Protein AF-A0A8S2NKX5-F1 (afdb_monomer)

Nearest PDB structures (foldseek):
  3tka-assembly1_A-2  TM=7.189E-01  e=2.746E-12  Escherichia coli K-12
  8ipl-assembly1_A  TM=7.302E-01  e=1.728E-11  Homo sapiens
  8ipk-assembly1_A  TM=7.505E-01  e=3.521E-11  Homo sapiens
  8ipi-assembly1_A  TM=7.330E-01  e=2.064E-11  Homo sapiens
  1wg8-assembly2_B  TM=6.872E-01  e=8.573E-11  Thermus thermophilus

Radius of gyration: 22.64 Å; Cα contacts (8 Å, |Δi|>4): 177; chains: 1; bounding box: 44×43×62 Å

Mean predicted aligned error: 11.82 Å

Sequence (188 aa):
MGNVVAIDRDPNVKIYADQLINDYPGRMQFMQSDFASSVGKLGSARFDGIVMDLGVSSMQLDSRARGFSFTYDGPLDMRMSHSGYSAADFINNAGEQEIADVIYQYGDETYSRKIARKIIEQRQQEPITSTSMLASIIHSSRGPRQGQLEQFLNNCKNILASQGKLIIVSFHSLEDRIVKNFFKANAP

InterPro domains:
  IPR002903 Ribosomal RNA small subunit methyltransferase H [PF01795] (4-140)
  IPR002903 Ribosomal RNA small subunit methyltransferase H [PF01795] (147-186)
  IPR002903 Ribosomal RNA small subunit methyltransferase H [PTHR11265] (3-142)
  IPR023397 S-adenosyl-L-methionine-dependent methyltransferase, MraW, recognition domain superfamily [G3DSA:1.10.150.170] (64-182)
  IPR023397 S-adenosyl-L-methionine-dependent methyltransferase, MraW, recognition domain superfamily [SSF81799] (66-143)
  IPR029063 S-adenosyl-L-methionine-dependent methyltransferase superfamily [SSF53335] (2-185)

Organism: NCBI:txid1234261

Structure (mmCIF, N/CA/C/O backbone):
data_AF-A0A8S2NKX5-F1
#
_entry.id   AF-A0A8S2NKX5-F1
#
loop_
_atom_site.group_PDB
_atom_site.id
_atom_site.type_symbol
_atom_site.label_atom_id
_atom_site.label_alt_id
_atom_site.label_comp_id
_atom_site.label_asym_id
_atom_site.label_entity_id
_atom_site.label_seq_id
_atom_site.pdbx_PDB_ins_code
_atom_site.Cartn_x
_atom_site.Cartn_y
_atom_site.Cartn_z
_atom_site.occupancy
_atom_site.B_iso_or_equiv
_atom_site.auth_seq_id
_atom_site.auth_comp_id
_atom_site.auth_asym_id
_atom_site.auth_atom_id
_atom_site.pdbx_PDB_model_num
ATOM 1 N N . MET A 1 1 ? 5.052 -21.115 -32.523 1.00 64.19 1 MET A N 1
ATOM 2 C CA . MET A 1 1 ? 5.666 -21.062 -31.175 1.00 64.19 1 MET A CA 1
ATOM 3 C C . MET A 1 1 ? 6.099 -19.625 -30.924 1.00 64.19 1 MET A C 1
ATOM 5 O O . MET A 1 1 ? 6.712 -19.066 -31.819 1.00 64.19 1 MET A O 1
ATOM 9 N N . GLY A 1 2 ? 5.731 -19.017 -29.789 1.00 83.69 2 GLY A N 1
ATOM 10 C CA . GLY A 1 2 ? 6.023 -17.603 -29.487 1.00 83.69 2 GLY A CA 1
ATOM 11 C C . GLY A 1 2 ? 7.264 -17.391 -28.611 1.00 83.69 2 GLY A C 1
ATOM 12 O O . GLY A 1 2 ? 7.695 -18.328 -27.929 1.00 83.69 2 GLY A O 1
ATOM 13 N N . ASN A 1 3 ? 7.792 -16.166 -28.626 1.00 89.56 3 ASN A N 1
ATOM 14 C CA . ASN A 1 3 ? 8.854 -15.676 -27.743 1.00 89.56 3 ASN A CA 1
ATOM 15 C C . ASN A 1 3 ? 8.263 -14.687 -26.730 1.00 89.56 3 ASN A C 1
ATOM 17 O O . ASN A 1 3 ? 7.316 -13.974 -27.058 1.00 89.56 3 ASN A O 1
ATOM 21 N N . VAL A 1 4 ? 8.823 -14.632 -25.523 1.00 91.75 4 VAL A N 1
ATOM 22 C CA . VAL A 1 4 ? 8.356 -13.754 -24.442 1.00 91.75 4 VAL A CA 1
ATOM 23 C C . VAL A 1 4 ? 9.497 -12.869 -23.957 1.00 91.75 4 VAL A C 1
ATOM 25 O O . VAL A 1 4 ? 10.585 -13.355 -23.649 1.00 91.75 4 VAL A O 1
ATOM 28 N N . VAL A 1 5 ? 9.224 -11.571 -23.847 1.00 90.81 5 VAL A N 1
ATOM 29 C CA . VAL A 1 5 ? 10.079 -10.612 -23.143 1.00 90.81 5 VAL A CA 1
ATOM 30 C C . VAL A 1 5 ? 9.344 -10.196 -21.874 1.00 90.81 5 VAL A C 1
ATOM 32 O O . VAL A 1 5 ? 8.292 -9.567 -21.948 1.00 90.81 5 VAL A O 1
ATOM 35 N N . ALA A 1 6 ? 9.875 -10.586 -20.720 1.00 91.94 6 ALA A N 1
ATOM 36 C CA . ALA A 1 6 ? 9.335 -10.249 -19.410 1.00 91.94 6 ALA A CA 1
ATOM 37 C C . ALA A 1 6 ? 10.071 -9.036 -18.827 1.00 91.94 6 ALA A C 1
ATOM 39 O O . ALA A 1 6 ? 11.298 -8.951 -18.904 1.00 91.94 6 ALA A O 1
ATOM 40 N N . ILE A 1 7 ? 9.324 -8.105 -18.236 1.00 89.75 7 ILE A N 1
ATOM 41 C CA . ILE A 1 7 ? 9.855 -6.895 -17.604 1.00 89.75 7 ILE A CA 1
ATOM 42 C C . ILE A 1 7 ? 9.295 -6.812 -16.188 1.00 89.75 7 ILE A C 1
ATOM 44 O O . ILE A 1 7 ? 8.081 -6.844 -16.013 1.00 89.75 7 ILE A O 1
ATOM 48 N N . ASP A 1 8 ? 10.168 -6.670 -15.195 1.00 89.06 8 ASP A N 1
ATOM 4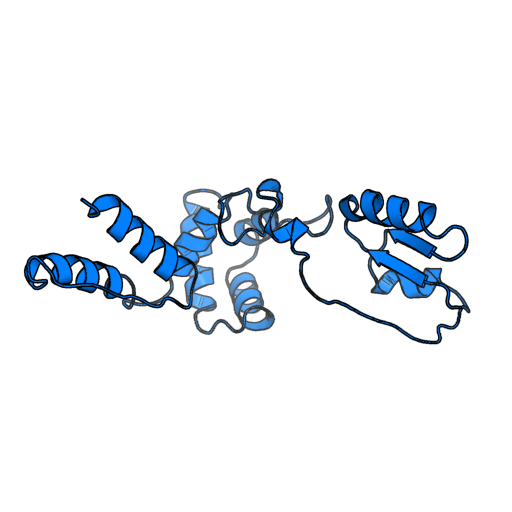9 C CA . ASP A 1 8 ? 9.769 -6.408 -13.811 1.00 89.06 8 ASP A CA 1
ATOM 50 C C . ASP A 1 8 ? 10.789 -5.480 -13.138 1.00 89.06 8 ASP A C 1
ATOM 52 O O . ASP A 1 8 ? 11.983 -5.517 -13.443 1.00 89.06 8 ASP A O 1
ATOM 56 N N . ARG A 1 9 ? 10.333 -4.627 -12.221 1.00 88.25 9 ARG A N 1
ATOM 57 C CA . ARG A 1 9 ? 11.208 -3.730 -11.454 1.00 88.25 9 ARG A CA 1
ATOM 58 C C . ARG A 1 9 ? 11.775 -4.390 -10.193 1.00 88.25 9 ARG A C 1
ATOM 60 O O . ARG A 1 9 ? 12.795 -3.921 -9.686 1.00 88.25 9 ARG A O 1
ATOM 67 N N . ASP A 1 10 ? 11.125 -5.431 -9.671 1.00 83.81 10 ASP A N 1
ATOM 68 C CA . ASP A 1 10 ? 11.522 -6.106 -8.436 1.00 83.81 10 ASP A CA 1
ATOM 69 C C . ASP A 1 10 ? 12.693 -7.076 -8.703 1.00 83.81 10 ASP A C 1
ATOM 71 O O . ASP A 1 10 ? 12.539 -8.044 -9.454 1.00 83.81 10 ASP A O 1
ATOM 75 N N . PRO A 1 11 ? 13.876 -6.874 -8.088 1.00 84.81 11 PRO A N 1
ATOM 76 C CA . PRO A 1 11 ? 15.019 -7.768 -8.286 1.00 84.81 11 PRO A CA 1
ATOM 77 C C . PRO A 1 11 ? 14.763 -9.198 -7.798 1.00 84.81 11 PRO A C 1
ATOM 79 O O . PRO A 1 11 ? 15.404 -10.123 -8.291 1.00 84.81 11 PRO A O 1
ATOM 82 N N . ASN A 1 12 ? 13.831 -9.410 -6.861 1.00 83.62 12 ASN A N 1
ATOM 83 C CA . ASN A 1 12 ? 13.539 -10.748 -6.339 1.00 83.62 12 ASN A CA 1
ATOM 84 C C . ASN A 1 12 ? 12.895 -11.660 -7.395 1.00 83.62 12 ASN A C 1
ATOM 86 O O . ASN A 1 12 ? 12.980 -12.882 -7.288 1.00 83.62 12 ASN A O 1
ATOM 90 N N . VAL A 1 13 ? 12.293 -11.081 -8.440 1.00 86.75 13 VAL A N 1
ATOM 91 C CA . VAL A 1 13 ? 11.670 -11.832 -9.540 1.00 86.75 13 VAL A CA 1
ATOM 92 C C . VAL A 1 13 ? 12.721 -12.493 -10.437 1.00 86.75 13 VAL A C 1
ATOM 94 O O . VAL A 1 13 ? 12.436 -13.509 -11.072 1.00 86.75 13 VAL A O 1
ATOM 97 N N . LYS A 1 14 ? 13.966 -11.991 -10.442 1.00 88.44 14 LYS A N 1
ATOM 98 C CA . LYS A 1 14 ? 15.050 -12.492 -11.301 1.00 88.44 14 LYS A CA 1
ATOM 99 C C . LYS A 1 14 ? 15.281 -13.998 -11.154 1.00 88.44 14 LYS A C 1
ATOM 101 O O . LYS A 1 14 ? 15.513 -14.664 -12.154 1.00 88.44 14 LYS A O 1
ATOM 106 N N . ILE A 1 15 ? 15.165 -14.534 -9.939 1.00 89.56 15 ILE A N 1
ATOM 107 C CA . ILE A 1 15 ? 15.371 -15.964 -9.661 1.00 89.56 15 ILE A CA 1
ATOM 108 C C . ILE A 1 15 ? 14.329 -16.822 -10.399 1.00 89.56 15 ILE A C 1
ATOM 110 O O . ILE A 1 15 ? 14.676 -17.840 -10.993 1.00 89.56 15 ILE A O 1
ATOM 114 N N . TYR A 1 16 ? 13.068 -16.390 -10.416 1.00 89.94 16 TYR A N 1
ATOM 115 C CA . TYR A 1 16 ? 11.982 -17.079 -11.123 1.00 89.94 16 TYR A CA 1
ATOM 116 C C . TYR A 1 16 ? 12.100 -16.911 -12.636 1.00 89.94 16 TYR A C 1
ATOM 118 O O . TYR A 1 16 ? 11.873 -17.854 -13.391 1.00 89.94 16 TYR A O 1
ATOM 126 N N . ALA A 1 17 ? 12.503 -15.721 -13.085 1.00 91.19 17 ALA A N 1
ATOM 127 C CA . ALA A 1 17 ? 12.775 -15.475 -14.493 1.00 91.19 17 ALA A CA 1
ATOM 128 C C . ALA A 1 17 ? 13.911 -16.373 -15.013 1.00 91.19 17 ALA A C 1
ATOM 130 O O . ALA A 1 17 ? 13.792 -16.938 -16.095 1.00 91.19 17 ALA A O 1
ATOM 131 N N . ASP A 1 18 ? 14.974 -16.566 -14.229 1.00 91.94 18 ASP A N 1
ATOM 132 C CA . ASP A 1 18 ? 16.092 -17.442 -14.592 1.00 91.94 18 ASP A CA 1
ATOM 133 C C . ASP A 1 18 ? 15.682 -18.911 -14.693 1.00 91.94 18 ASP A C 1
ATOM 135 O O . ASP A 1 18 ? 16.125 -19.605 -15.607 1.00 91.94 18 ASP A O 1
ATOM 139 N N . GLN A 1 19 ? 14.799 -19.381 -13.809 1.00 92.56 19 GLN A N 1
ATOM 140 C CA . GLN A 1 19 ? 14.219 -20.724 -13.916 1.00 92.56 19 GLN A CA 1
ATOM 141 C C . GLN A 1 19 ? 13.465 -20.896 -15.240 1.00 92.56 19 GLN A C 1
ATOM 143 O O . GLN A 1 19 ? 13.731 -21.837 -15.981 1.00 92.56 19 GLN A O 1
ATOM 148 N N . LEU A 1 20 ? 12.605 -19.940 -15.595 1.00 91.88 20 LEU A N 1
ATOM 149 C CA . LEU A 1 20 ? 11.843 -19.997 -16.843 1.00 91.88 20 LEU A CA 1
ATOM 150 C C . LEU A 1 20 ? 12.730 -19.865 -18.095 1.00 91.88 20 LEU A C 1
ATOM 152 O O . LEU A 1 20 ? 12.457 -20.503 -19.109 1.00 91.88 20 LEU A O 1
ATOM 156 N N . ILE A 1 21 ? 13.812 -19.083 -18.040 1.00 94.00 21 ILE A N 1
ATOM 157 C CA . ILE A 1 21 ? 14.800 -19.013 -19.129 1.00 94.00 21 ILE A CA 1
ATOM 158 C C . ILE A 1 21 ? 15.487 -20.372 -19.323 1.00 94.00 21 ILE A C 1
ATOM 160 O O . ILE A 1 21 ? 15.693 -20.786 -20.465 1.00 94.00 21 ILE A O 1
ATOM 164 N N . ASN A 1 22 ? 15.813 -21.071 -18.233 1.00 93.06 22 ASN A N 1
ATOM 165 C CA . ASN A 1 22 ? 16.430 -22.397 -18.289 1.00 93.06 22 ASN A CA 1
ATOM 166 C C . ASN A 1 22 ? 15.466 -23.466 -18.819 1.00 93.06 22 ASN A C 1
ATOM 168 O O . ASN A 1 22 ? 15.878 -24.308 -19.616 1.00 93.06 22 ASN A O 1
ATOM 172 N N . ASP A 1 23 ? 14.193 -23.410 -18.425 1.00 93.12 23 ASP A N 1
ATOM 173 C CA . ASP A 1 23 ? 13.160 -24.341 -18.892 1.00 93.12 23 ASP A CA 1
ATOM 174 C C . ASP A 1 23 ? 12.802 -24.112 -20.375 1.00 93.12 23 ASP A C 1
ATOM 176 O O . ASP A 1 23 ? 12.421 -25.046 -21.086 1.00 93.12 23 ASP A O 1
ATOM 180 N N . TYR A 1 24 ? 12.953 -22.874 -20.866 1.00 92.06 24 TYR A N 1
ATOM 181 C CA . TYR A 1 24 ? 12.600 -22.461 -22.230 1.00 92.06 24 TYR A CA 1
ATOM 182 C C . TYR A 1 24 ? 13.731 -21.671 -22.925 1.00 92.06 24 TYR A C 1
ATOM 184 O O . TYR A 1 24 ? 13.557 -20.492 -23.276 1.00 92.06 24 TYR A O 1
ATOM 192 N N . PRO A 1 25 ? 14.885 -22.308 -23.195 1.00 90.56 25 PRO A N 1
ATOM 193 C CA . PRO A 1 25 ? 16.064 -21.628 -23.718 1.00 90.56 25 PRO A CA 1
ATOM 194 C C . PRO A 1 25 ? 15.795 -21.000 -25.089 1.00 90.56 25 PRO A C 1
ATOM 196 O O . PRO A 1 25 ? 15.202 -21.608 -25.982 1.00 90.56 25 PRO A O 1
ATOM 199 N N . GLY A 1 26 ? 16.221 -19.745 -25.255 1.00 89.38 26 GLY A N 1
ATOM 200 C CA . GLY A 1 26 ? 16.047 -18.975 -26.492 1.00 89.38 26 GLY A CA 1
ATOM 201 C C . GLY A 1 26 ? 14.626 -18.459 -26.746 1.00 89.38 26 GLY A C 1
ATOM 202 O O . GLY A 1 26 ? 14.416 -17.754 -27.731 1.00 89.38 26 GLY A O 1
ATOM 203 N N . ARG A 1 27 ? 13.658 -18.769 -25.871 1.00 91.50 27 ARG A N 1
ATOM 204 C CA . ARG A 1 27 ? 12.255 -18.337 -26.010 1.00 91.50 27 ARG A CA 1
ATOM 205 C C . ARG A 1 27 ? 11.814 -17.320 -24.966 1.00 91.50 27 ARG A C 1
ATOM 207 O O . ARG A 1 27 ? 10.767 -16.700 -25.149 1.00 91.50 27 ARG A O 1
ATOM 214 N N . MET A 1 28 ? 12.597 -17.133 -23.907 1.00 92.44 28 MET A N 1
ATOM 215 C CA . MET A 1 28 ? 12.334 -16.148 -22.865 1.00 92.44 28 MET A CA 1
ATOM 216 C C . MET A 1 28 ? 13.518 -15.196 -22.693 1.00 92.44 28 MET A C 1
ATOM 218 O O . MET A 1 28 ? 14.676 -15.609 -22.707 1.00 92.44 28 MET A O 1
ATOM 222 N N . GLN A 1 29 ? 13.213 -13.916 -22.508 1.00 90.62 29 GLN A N 1
ATOM 223 C CA . GLN A 1 29 ? 14.159 -12.880 -22.107 1.00 90.62 29 GLN A CA 1
ATOM 224 C C . GLN A 1 29 ? 13.582 -12.127 -20.909 1.00 90.62 29 GLN A C 1
ATOM 226 O O . GLN A 1 29 ? 12.376 -11.894 -20.856 1.00 90.62 29 GLN A O 1
ATOM 231 N N . PHE A 1 30 ? 14.434 -11.723 -19.968 1.00 92.31 30 PHE A N 1
ATOM 232 C CA . PHE A 1 30 ? 14.031 -10.932 -18.807 1.00 92.31 30 PHE A CA 1
ATOM 233 C C . PHE A 1 30 ? 14.801 -9.616 -18.746 1.00 92.31 30 PHE A C 1
ATOM 235 O O . PHE A 1 30 ? 16.027 -9.596 -18.868 1.00 92.31 30 PHE A O 1
ATOM 242 N N . MET A 1 31 ? 14.081 -8.522 -18.523 1.00 90.19 31 MET A N 1
ATOM 243 C CA . MET A 1 31 ? 14.632 -7.186 -18.352 1.00 90.19 31 MET A CA 1
ATOM 244 C C . MET A 1 31 ? 14.203 -6.623 -16.999 1.00 90.19 31 MET A C 1
ATOM 246 O O . MET A 1 31 ? 13.036 -6.295 -16.796 1.00 90.19 31 MET A O 1
ATOM 250 N N . GLN A 1 32 ? 15.158 -6.443 -16.086 1.00 90.12 32 GLN A N 1
ATOM 251 C CA . GLN A 1 32 ? 14.877 -5.771 -14.822 1.00 90.12 32 GLN A CA 1
ATOM 252 C C . GLN A 1 32 ? 14.789 -4.250 -15.043 1.00 90.12 32 GLN A C 1
ATOM 254 O O . GLN A 1 32 ? 15.809 -3.575 -15.190 1.00 90.12 32 GLN A O 1
ATOM 259 N N . SER A 1 33 ? 13.577 -3.705 -15.129 1.00 85.62 33 SER A N 1
ATOM 260 C CA . SER A 1 33 ? 13.321 -2.290 -15.429 1.00 85.62 33 SER A CA 1
ATOM 261 C C . SER A 1 33 ? 11.893 -1.914 -15.038 1.00 85.62 33 SER A C 1
ATOM 263 O O . SER A 1 33 ? 11.012 -2.769 -14.996 1.00 85.62 33 SER A O 1
ATOM 265 N N . ASP A 1 34 ? 11.617 -0.628 -14.811 1.00 82.25 34 ASP A N 1
ATOM 266 C CA . ASP A 1 34 ? 10.230 -0.167 -14.857 1.00 82.25 34 ASP A CA 1
ATOM 267 C C . ASP A 1 34 ? 9.696 -0.254 -16.298 1.00 82.25 34 ASP A C 1
ATOM 269 O O . ASP A 1 34 ? 10.444 -0.077 -17.268 1.00 82.25 34 ASP A O 1
ATOM 273 N N . PHE A 1 35 ? 8.400 -0.542 -16.442 1.00 79.69 35 PHE A N 1
ATOM 274 C CA . PHE A 1 35 ? 7.790 -0.749 -17.753 1.00 79.69 35 PHE A CA 1
ATOM 275 C C . PHE A 1 35 ? 7.829 0.515 -18.628 1.00 79.69 35 PHE A C 1
ATOM 277 O O . PHE A 1 35 ? 7.989 0.395 -19.839 1.00 79.69 35 PHE A O 1
ATOM 284 N N . ALA A 1 36 ? 7.756 1.719 -18.050 1.00 78.00 36 ALA A N 1
ATOM 285 C CA . ALA A 1 36 ? 7.726 2.963 -18.819 1.00 78.00 36 ALA A CA 1
ATOM 286 C C . ALA A 1 36 ? 9.074 3.233 -19.508 1.00 78.00 36 ALA A C 1
ATOM 288 O O . ALA A 1 36 ? 9.113 3.532 -20.701 1.00 78.00 36 ALA A O 1
ATOM 289 N N . SER A 1 37 ? 10.188 3.054 -18.794 1.00 77.81 37 SER A N 1
ATOM 290 C CA . SER A 1 37 ? 11.535 3.210 -19.354 1.00 77.81 37 SER A CA 1
ATOM 291 C C . SER A 1 37 ? 11.964 2.033 -20.235 1.00 77.81 37 SER A C 1
ATOM 293 O O . SER A 1 37 ? 12.815 2.192 -21.113 1.00 77.81 37 SER A O 1
ATOM 295 N N . SER A 1 38 ? 11.374 0.849 -20.034 1.00 78.62 38 SER A N 1
ATOM 296 C CA . SER A 1 38 ? 11.724 -0.360 -20.787 1.00 78.62 38 SER A CA 1
ATOM 297 C C . SER A 1 38 ? 11.378 -0.272 -22.276 1.00 78.62 38 SER A C 1
ATOM 299 O O . SER A 1 38 ? 12.131 -0.787 -23.098 1.00 78.62 38 SER A O 1
ATOM 301 N N . VAL A 1 39 ? 10.309 0.444 -22.649 1.00 74.75 39 VAL A N 1
ATOM 302 C CA . VAL A 1 39 ? 9.858 0.557 -24.049 1.00 74.75 39 VAL A CA 1
ATOM 303 C C . VAL A 1 39 ? 10.954 1.142 -24.941 1.00 74.75 39 VAL A C 1
ATOM 305 O O . VAL A 1 39 ? 11.206 0.624 -26.026 1.00 74.75 39 VAL A O 1
ATOM 308 N N . GLY A 1 40 ? 11.676 2.160 -24.461 1.00 74.94 40 GLY A N 1
ATOM 309 C CA . GLY A 1 40 ? 12.801 2.742 -25.200 1.00 74.94 40 GLY A CA 1
ATOM 310 C C . GLY A 1 40 ? 13.965 1.765 -25.398 1.00 74.94 40 GLY A C 1
ATOM 311 O O . GLY A 1 40 ? 14.641 1.808 -26.423 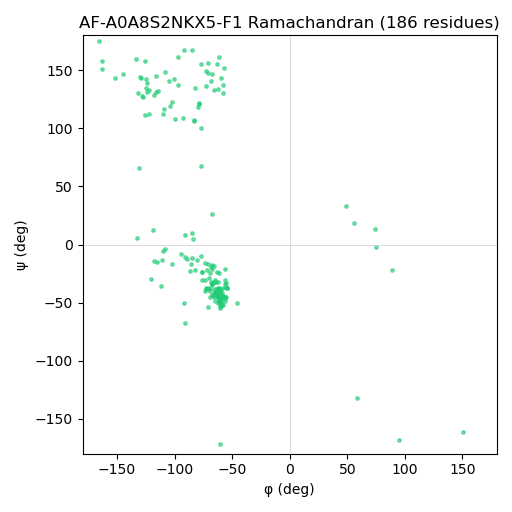1.00 74.94 40 GLY A O 1
ATOM 312 N N . LYS A 1 41 ? 14.168 0.838 -24.453 1.00 78.06 41 LYS A N 1
ATOM 313 C CA . LYS A 1 41 ? 15.222 -0.189 -24.511 1.00 78.06 41 LYS A CA 1
ATOM 314 C C . LYS A 1 41 ? 14.885 -1.327 -25.479 1.00 78.06 41 LYS A C 1
ATOM 316 O O . LYS A 1 41 ? 15.796 -1.986 -25.968 1.00 78.06 41 LYS A O 1
ATOM 321 N N . LEU A 1 42 ? 13.602 -1.546 -25.772 1.00 79.50 42 LEU A N 1
ATOM 322 C CA . LEU A 1 42 ? 13.142 -2.536 -26.754 1.00 79.50 42 LEU A CA 1
ATOM 323 C C . LEU A 1 42 ? 13.320 -2.058 -28.209 1.00 79.50 42 LEU A C 1
ATOM 325 O O . LEU A 1 42 ? 13.191 -2.850 -29.144 1.00 79.50 42 LEU A O 1
ATOM 329 N N . GLY A 1 43 ? 13.659 -0.780 -28.412 1.00 78.75 43 GLY A N 1
ATOM 330 C CA . GLY A 1 43 ? 13.994 -0.219 -29.717 1.00 78.75 43 GLY A CA 1
ATOM 331 C C . GLY A 1 43 ? 12.863 -0.367 -30.738 1.00 78.75 43 GLY A C 1
ATOM 332 O O . GLY A 1 43 ? 11.709 -0.040 -30.474 1.00 78.75 43 GLY A O 1
ATOM 333 N N . SER A 1 44 ? 13.198 -0.849 -31.937 1.00 81.19 44 SER A N 1
ATOM 334 C CA . SER A 1 44 ? 12.250 -1.022 -33.048 1.00 81.19 44 SER A CA 1
ATOM 335 C C . SER A 1 44 ? 11.461 -2.334 -32.997 1.00 81.19 44 SER A C 1
ATOM 337 O O . SER A 1 44 ? 10.736 -2.624 -33.951 1.00 81.19 44 SER A O 1
ATOM 339 N N . ALA A 1 45 ? 11.611 -3.138 -31.938 1.00 80.75 45 ALA A N 1
ATOM 340 C CA . ALA A 1 45 ? 10.937 -4.425 -31.827 1.00 80.75 45 ALA A CA 1
ATOM 341 C C . ALA A 1 45 ? 9.408 -4.279 -31.947 1.00 80.75 45 ALA A C 1
ATOM 343 O O . ALA A 1 45 ? 8.819 -3.232 -31.655 1.00 80.75 45 ALA A O 1
ATOM 344 N N . ARG A 1 46 ? 8.759 -5.338 -32.430 1.00 81.81 46 ARG A N 1
ATOM 345 C CA . ARG A 1 46 ? 7.302 -5.451 -32.533 1.00 81.81 46 ARG A CA 1
ATOM 346 C C . ARG A 1 46 ? 6.873 -6.710 -31.797 1.00 81.81 46 ARG A C 1
ATOM 348 O O . ARG A 1 46 ? 7.585 -7.709 -31.836 1.00 81.81 46 ARG A O 1
ATOM 355 N N . PHE A 1 47 ? 5.730 -6.633 -31.128 1.00 83.75 47 PHE A N 1
ATOM 356 C CA . PHE A 1 47 ? 5.185 -7.713 -30.315 1.00 83.75 47 PHE A CA 1
ATOM 357 C C . PHE A 1 47 ? 3.772 -8.028 -30.793 1.00 83.75 47 PHE A C 1
ATOM 359 O O . PHE A 1 47 ? 2.981 -7.110 -31.003 1.00 83.75 47 PHE A O 1
ATOM 366 N N . ASP A 1 48 ? 3.459 -9.315 -30.935 1.00 90.19 48 ASP A N 1
ATOM 367 C CA . ASP A 1 48 ? 2.125 -9.784 -31.334 1.00 90.19 48 ASP A CA 1
ATOM 368 C C . ASP A 1 48 ? 1.089 -9.641 -30.204 1.00 90.19 48 ASP A C 1
ATOM 370 O O . ASP A 1 48 ? -0.116 -9.690 -30.442 1.00 90.19 48 ASP A O 1
ATOM 374 N N . GLY A 1 49 ? 1.549 -9.452 -28.963 1.00 87.44 49 GLY A N 1
ATOM 375 C CA . GLY A 1 49 ? 0.702 -9.235 -27.798 1.00 87.44 49 GLY A CA 1
ATOM 376 C C . GLY A 1 49 ? 1.477 -8.645 -26.624 1.00 87.44 49 GLY A C 1
ATOM 377 O O . GLY A 1 49 ? 2.677 -8.880 -26.475 1.00 87.44 49 GLY A O 1
ATOM 378 N N . ILE A 1 50 ? 0.774 -7.877 -25.790 1.00 85.31 50 ILE A N 1
ATOM 379 C CA . ILE A 1 50 ? 1.288 -7.293 -24.547 1.00 85.31 50 ILE A CA 1
ATOM 380 C C . ILE A 1 50 ? 0.307 -7.654 -23.434 1.00 85.31 50 ILE A C 1
ATOM 382 O O . ILE A 1 50 ? -0.892 -7.415 -23.563 1.00 85.31 50 ILE A O 1
ATOM 386 N N . VAL A 1 51 ? 0.822 -8.221 -22.345 1.00 86.62 51 VAL A N 1
ATOM 387 C CA . VAL A 1 51 ? 0.057 -8.514 -21.128 1.00 86.62 51 VAL A CA 1
ATOM 388 C C . VAL A 1 51 ? 0.641 -7.674 -20.002 1.00 86.62 51 VAL A C 1
ATOM 390 O O . VAL A 1 51 ? 1.857 -7.648 -19.820 1.00 86.62 51 VAL A O 1
ATOM 393 N N . MET A 1 52 ? -0.222 -6.981 -19.263 1.00 80.50 52 MET A N 1
ATOM 394 C CA . MET A 1 52 ? 0.163 -6.188 -18.100 1.00 80.50 52 MET A CA 1
ATOM 395 C C . MET A 1 52 ? -0.665 -6.635 -16.905 1.00 80.50 52 MET A C 1
ATOM 397 O O . MET A 1 52 ? -1.872 -6.407 -16.868 1.00 80.50 52 MET A O 1
ATOM 401 N N . ASP A 1 53 ? -0.001 -7.265 -15.946 1.00 78.94 53 ASP A N 1
ATOM 402 C CA . ASP A 1 53 ? -0.564 -7.514 -14.626 1.00 78.94 53 ASP A CA 1
ATOM 403 C C . ASP A 1 53 ? -0.157 -6.350 -13.716 1.00 78.94 53 ASP A C 1
ATOM 405 O O . ASP A 1 53 ? 1.027 -6.144 -13.440 1.00 78.94 53 ASP A O 1
ATOM 409 N N . LEU A 1 54 ? -1.125 -5.503 -13.359 1.00 72.69 54 LEU A N 1
ATOM 410 C CA . LEU A 1 54 ? -0.891 -4.285 -12.588 1.00 72.69 54 LEU A CA 1
ATOM 411 C C . LEU A 1 54 ? -1.294 -4.513 -11.135 1.00 72.69 54 LEU A C 1
ATOM 413 O O . LEU A 1 54 ? -2.450 -4.801 -10.838 1.00 72.69 54 LEU A O 1
ATOM 417 N N . GLY A 1 55 ? -0.350 -4.307 -10.223 1.00 69.56 55 GLY A N 1
ATOM 418 C CA . GLY A 1 55 ? -0.583 -4.463 -8.795 1.00 69.56 55 GLY A CA 1
ATOM 419 C C . GLY A 1 55 ? 0.685 -4.871 -8.060 1.00 69.56 55 GLY A C 1
ATOM 420 O O . GLY A 1 55 ? 1.797 -4.697 -8.558 1.00 69.56 55 GLY A O 1
ATOM 421 N N . VAL A 1 56 ? 0.502 -5.400 -6.855 1.00 67.31 56 VAL A N 1
ATOM 422 C CA . VAL A 1 56 ? 1.559 -6.041 -6.065 1.00 67.31 56 VAL A CA 1
ATOM 423 C C . VAL A 1 56 ? 1.430 -7.557 -6.188 1.00 67.31 56 VAL A C 1
ATOM 425 O O . VAL A 1 56 ? 0.319 -8.085 -6.211 1.00 67.31 56 VAL A O 1
ATOM 428 N N . SER A 1 57 ? 2.552 -8.269 -6.257 1.00 69.31 57 SER A N 1
ATOM 429 C CA . SER A 1 57 ? 2.548 -9.733 -6.346 1.00 69.31 57 SER A CA 1
ATOM 430 C C . SER A 1 57 ? 2.251 -10.385 -4.991 1.00 69.31 57 SER A C 1
ATOM 432 O O . SER A 1 57 ? 2.556 -9.826 -3.935 1.00 69.31 57 SER A O 1
ATOM 434 N N . SER A 1 58 ? 1.727 -11.616 -4.993 1.00 64.69 58 SER A N 1
ATOM 435 C CA . SER A 1 58 ? 1.527 -12.398 -3.758 1.00 64.69 58 SER A CA 1
ATOM 436 C C . SER A 1 58 ? 2.821 -12.545 -2.954 1.00 64.69 58 SER A C 1
ATOM 438 O O . SER A 1 58 ? 2.810 -12.396 -1.740 1.00 64.69 58 SER A O 1
ATOM 440 N N . MET A 1 59 ? 3.963 -12.695 -3.631 1.00 64.19 59 MET A N 1
ATOM 441 C CA . MET A 1 59 ? 5.279 -12.719 -2.989 1.00 64.19 59 MET A CA 1
ATOM 442 C C . MET A 1 59 ? 5.592 -11.455 -2.177 1.00 64.19 59 MET A C 1
ATOM 444 O O . MET A 1 59 ? 6.233 -11.524 -1.127 1.00 64.19 59 MET A O 1
ATOM 448 N N . GLN A 1 60 ? 5.161 -10.290 -2.665 1.00 58.41 60 GLN A N 1
ATOM 449 C CA . GLN A 1 60 ?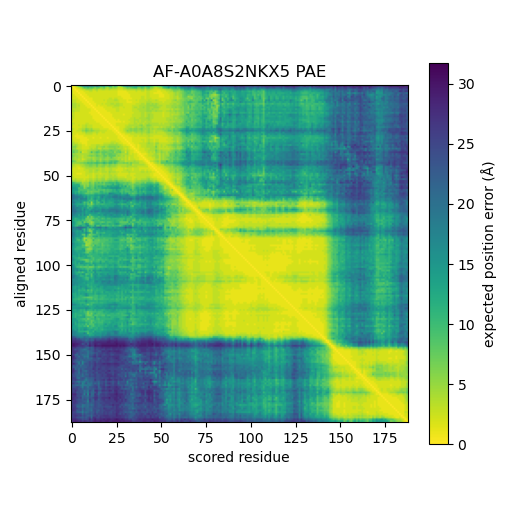 5.329 -9.019 -1.961 1.00 58.41 60 GLN A CA 1
ATOM 450 C C . GLN A 1 60 ? 4.379 -8.923 -0.763 1.00 58.41 60 GLN A C 1
ATOM 452 O O . GLN A 1 60 ? 4.791 -8.439 0.289 1.00 58.41 60 GLN A O 1
ATOM 457 N N . LEU A 1 61 ? 3.151 -9.434 -0.894 1.00 61.03 61 LEU A N 1
ATOM 458 C CA . LEU A 1 61 ? 2.170 -9.511 0.196 1.00 61.03 61 LEU A CA 1
ATOM 459 C C . LEU A 1 61 ? 2.577 -10.507 1.302 1.00 61.03 61 LEU A C 1
ATOM 461 O O . LEU A 1 61 ? 2.291 -10.272 2.480 1.00 61.03 61 LEU A O 1
ATOM 465 N N . ASP A 1 62 ? 3.281 -11.580 0.937 1.00 62.53 62 ASP A N 1
ATOM 466 C CA . ASP A 1 62 ? 3.739 -12.630 1.854 1.00 62.53 62 ASP A CA 1
ATOM 467 C C . ASP A 1 62 ? 5.040 -12.253 2.593 1.00 62.53 62 ASP A C 1
ATOM 469 O O . ASP A 1 62 ? 5.325 -12.762 3.683 1.00 62.53 62 ASP A O 1
ATOM 473 N N . SER A 1 63 ? 5.829 -11.317 2.050 1.00 66.75 63 SER A N 1
ATOM 474 C CA . SER A 1 63 ? 7.069 -10.839 2.672 1.00 66.75 63 SER A CA 1
ATOM 475 C C . SER A 1 63 ? 6.814 -9.759 3.727 1.00 66.75 63 SER A C 1
ATOM 477 O O . SER A 1 63 ? 6.602 -8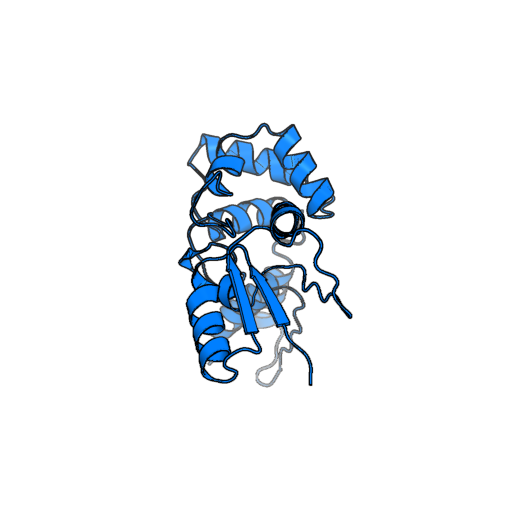.583 3.419 1.00 66.75 63 SER A O 1
ATOM 479 N N . ARG A 1 64 ? 6.947 -10.134 5.007 1.00 72.81 64 ARG A N 1
ATOM 480 C CA . ARG A 1 64 ? 6.851 -9.197 6.147 1.00 72.81 64 ARG A CA 1
ATOM 481 C C . ARG A 1 64 ? 7.810 -8.011 6.030 1.00 72.81 64 ARG A C 1
ATOM 483 O O . ARG A 1 64 ? 7.451 -6.897 6.384 1.00 72.81 64 ARG A O 1
ATOM 490 N N . ALA A 1 65 ? 9.019 -8.237 5.514 1.00 79.75 65 ALA A N 1
ATOM 491 C CA . ALA A 1 65 ? 10.069 -7.221 5.460 1.00 79.75 65 ALA A CA 1
ATOM 492 C C . ALA A 1 65 ? 9.794 -6.097 4.447 1.00 79.75 65 ALA A C 1
ATOM 494 O O . ALA A 1 65 ? 10.424 -5.049 4.522 1.00 79.75 65 ALA A O 1
ATOM 495 N N . ARG A 1 66 ? 8.872 -6.301 3.498 1.00 81.75 66 ARG A N 1
ATOM 496 C CA . ARG A 1 66 ? 8.557 -5.315 2.453 1.00 81.75 66 ARG A CA 1
ATOM 497 C C . ARG A 1 66 ? 7.437 -4.353 2.851 1.00 81.75 66 ARG A C 1
ATOM 499 O O . ARG A 1 66 ? 7.218 -3.367 2.155 1.00 81.75 66 ARG A O 1
ATOM 506 N N . GLY A 1 67 ? 6.727 -4.625 3.947 1.00 83.75 67 GLY A N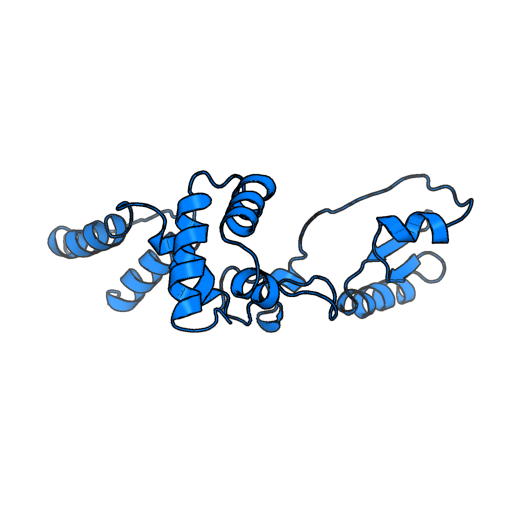 1
ATOM 507 C CA . GLY A 1 67 ? 5.681 -3.736 4.458 1.00 83.75 67 GLY A CA 1
ATOM 508 C C . GLY A 1 67 ? 4.377 -3.728 3.655 1.00 83.75 67 GLY A C 1
ATOM 509 O O . GLY A 1 67 ? 3.557 -2.845 3.872 1.00 83.75 67 GLY A O 1
ATOM 510 N N . PHE A 1 68 ? 4.166 -4.685 2.741 1.00 82.00 68 PHE A N 1
ATOM 511 C CA . PHE A 1 68 ? 2.908 -4.816 1.985 1.00 82.00 68 PHE A CA 1
ATOM 512 C C . PHE A 1 68 ? 1.912 -5.800 2.614 1.00 82.00 68 PHE A C 1
ATOM 514 O O . PHE A 1 68 ? 0.781 -5.909 2.145 1.00 82.00 68 PHE A O 1
ATOM 521 N N . SER A 1 69 ? 2.317 -6.547 3.645 1.00 76.62 69 SER A N 1
ATOM 522 C CA . SER A 1 69 ? 1.457 -7.571 4.236 1.00 76.62 69 SER A CA 1
ATOM 523 C C . SER A 1 69 ? 0.232 -6.955 4.912 1.00 76.62 69 SER A C 1
ATOM 525 O O . SER A 1 69 ? 0.343 -6.044 5.729 1.00 76.62 69 SER A O 1
ATOM 527 N N . PHE A 1 70 ? -0.944 -7.515 4.628 1.00 66.06 70 PHE A N 1
ATOM 528 C CA . PHE A 1 70 ? -2.190 -7.163 5.317 1.00 66.06 70 PHE A CA 1
ATOM 529 C C . PHE A 1 70 ? -2.397 -7.935 6.626 1.00 66.06 70 PHE A C 1
ATOM 531 O O . PHE A 1 70 ? -3.323 -7.639 7.383 1.00 66.06 70 PHE A O 1
ATOM 538 N N . THR A 1 71 ? -1.590 -8.970 6.869 1.00 67.75 71 THR A N 1
ATOM 539 C CA . THR A 1 71 ? -1.816 -9.941 7.951 1.00 67.75 71 THR A CA 1
ATOM 540 C C . THR A 1 71 ? -0.763 -9.846 9.044 1.00 67.75 71 THR A C 1
ATOM 542 O O . THR A 1 71 ? -1.080 -10.034 10.219 1.00 67.75 71 THR A O 1
ATOM 545 N N . TYR A 1 72 ? 0.482 -9.562 8.674 1.00 78.31 72 TYR A N 1
ATOM 546 C CA . TYR A 1 72 ? 1.608 -9.532 9.595 1.00 78.31 72 TYR A CA 1
ATOM 547 C C . TYR A 1 72 ? 2.200 -8.136 9.683 1.00 78.31 72 TYR A C 1
ATOM 549 O O . TYR A 1 72 ? 2.276 -7.432 8.682 1.00 78.31 72 TYR A O 1
ATOM 557 N N . ASP A 1 73 ? 2.664 -7.770 10.876 1.00 86.31 73 ASP A N 1
ATOM 558 C CA . ASP A 1 73 ? 3.394 -6.522 11.045 1.00 86.31 73 ASP A CA 1
ATOM 559 C C . ASP A 1 73 ? 4.800 -6.602 10.435 1.00 86.31 73 ASP A C 1
ATOM 561 O O . ASP A 1 73 ? 5.433 -7.666 10.408 1.00 86.31 73 ASP A O 1
ATOM 565 N N . GLY A 1 74 ? 5.282 -5.455 9.973 1.00 90.25 74 GLY A N 1
ATOM 566 C CA . GLY A 1 74 ? 6.577 -5.266 9.346 1.00 90.25 74 GLY A CA 1
ATOM 567 C C . GLY A 1 74 ? 6.945 -3.783 9.246 1.00 90.25 74 GLY A C 1
ATOM 568 O O . GLY A 1 74 ? 6.136 -2.915 9.596 1.00 90.25 74 GLY A O 1
ATOM 569 N N . PRO A 1 75 ? 8.167 -3.472 8.783 1.00 94.25 75 PRO A N 1
ATOM 570 C CA . PRO A 1 75 ? 8.582 -2.095 8.547 1.00 94.25 75 PRO A CA 1
ATOM 571 C C . PRO A 1 75 ? 7.670 -1.431 7.512 1.00 94.25 75 PRO A C 1
ATOM 573 O O . PRO A 1 75 ? 7.256 -2.062 6.538 1.00 94.25 75 PRO A O 1
ATOM 576 N N . LEU A 1 76 ? 7.376 -0.146 7.701 1.00 94.25 76 LEU A N 1
ATOM 577 C CA . LEU A 1 76 ? 6.587 0.652 6.764 1.00 94.25 76 LEU A CA 1
ATOM 578 C C . LEU A 1 76 ? 7.443 1.050 5.542 1.00 94.25 76 LEU A C 1
ATOM 580 O O . LEU A 1 76 ? 7.797 2.208 5.357 1.00 94.25 76 LEU A O 1
ATOM 584 N N . ASP A 1 77 ? 7.819 0.067 4.722 1.00 92.69 77 ASP A N 1
ATOM 585 C CA . ASP A 1 77 ? 8.652 0.277 3.530 1.00 92.69 77 ASP A CA 1
ATOM 586 C C . ASP A 1 77 ? 7.791 0.540 2.282 1.00 92.69 77 ASP A C 1
ATOM 588 O O . ASP A 1 77 ? 7.776 1.657 1.765 1.00 92.69 77 ASP A O 1
ATOM 592 N N . MET A 1 78 ? 7.041 -0.471 1.827 1.00 90.81 78 MET A N 1
ATOM 593 C CA . MET A 1 78 ? 6.149 -0.431 0.657 1.00 90.81 78 MET A CA 1
ATOM 594 C C . MET A 1 78 ? 6.815 -0.006 -0.666 1.00 90.81 78 MET A C 1
ATOM 596 O O . MET A 1 78 ? 6.125 0.348 -1.626 1.00 90.81 78 MET A O 1
ATOM 600 N N . ARG A 1 79 ? 8.148 -0.067 -0.784 1.00 89.88 79 ARG A N 1
ATOM 601 C CA . ARG A 1 79 ? 8.819 0.125 -2.075 1.00 89.88 79 ARG A CA 1
ATOM 602 C C . ARG A 1 79 ? 8.808 -1.169 -2.877 1.00 89.88 79 ARG A C 1
ATOM 604 O O . ARG A 1 79 ? 9.127 -2.256 -2.387 1.00 89.88 79 ARG A O 1
ATOM 611 N N . MET A 1 80 ? 8.477 -1.048 -4.161 1.00 78.56 80 MET A N 1
ATOM 612 C CA . MET A 1 80 ? 8.641 -2.142 -5.126 1.00 78.56 80 MET A CA 1
ATOM 613 C C . MET A 1 80 ? 10.122 -2.363 -5.491 1.00 78.56 80 MET A C 1
ATOM 615 O O . MET A 1 80 ? 10.527 -3.490 -5.760 1.00 78.56 80 MET A O 1
ATOM 619 N N . SER A 1 81 ? 10.932 -1.300 -5.461 1.00 80.50 81 SER A N 1
ATOM 620 C CA . SER A 1 81 ? 12.398 -1.329 -5.555 1.00 80.50 81 SER A CA 1
ATOM 621 C C . SER A 1 81 ? 13.050 -1.408 -4.167 1.00 80.50 81 SER A C 1
ATOM 623 O O . SER A 1 81 ? 12.406 -1.154 -3.158 1.00 80.50 81 SER A O 1
ATOM 625 N N . HIS A 1 82 ? 14.355 -1.694 -4.104 1.00 78.00 82 HIS A N 1
ATOM 626 C CA . HIS A 1 82 ? 15.144 -1.615 -2.855 1.00 78.00 82 HIS A CA 1
ATOM 627 C C . HIS A 1 82 ? 15.789 -0.233 -2.635 1.00 78.00 82 HIS A C 1
ATOM 629 O O . HIS A 1 82 ? 16.619 -0.053 -1.748 1.00 78.00 82 HIS A O 1
ATOM 635 N N . SER A 1 83 ? 15.444 0.744 -3.469 1.00 82.81 83 SER A N 1
ATOM 636 C CA . SER A 1 83 ? 15.982 2.101 -3.451 1.00 82.81 83 SER A CA 1
ATOM 637 C C . SER A 1 83 ? 14.856 3.123 -3.567 1.00 82.81 83 SER A C 1
ATOM 639 O O . SER A 1 83 ? 13.762 2.801 -4.038 1.00 82.81 83 SER A O 1
ATOM 641 N N . GLY A 1 84 ? 15.143 4.359 -3.156 1.00 86.75 84 GLY A N 1
ATOM 642 C CA . GLY A 1 84 ? 14.205 5.476 -3.215 1.00 86.75 84 GLY A CA 1
ATOM 643 C C . GLY A 1 84 ? 13.439 5.699 -1.913 1.00 86.75 84 GLY A C 1
ATOM 644 O O . GLY A 1 84 ? 13.782 5.145 -0.869 1.00 86.75 84 GLY A O 1
ATOM 645 N N . TYR A 1 85 ? 12.419 6.542 -2.007 1.00 91.31 85 TYR A N 1
ATOM 646 C CA . TYR A 1 85 ? 11.642 7.070 -0.891 1.00 91.31 85 TYR A CA 1
ATOM 647 C C . TYR A 1 85 ? 10.617 6.043 -0.390 1.00 91.31 85 TYR A C 1
ATOM 649 O O . TYR A 1 85 ? 9.813 5.550 -1.183 1.00 91.31 85 TYR A O 1
ATOM 657 N N . SER A 1 86 ? 10.685 5.665 0.888 1.00 95.75 86 SER A N 1
ATOM 658 C CA . SER A 1 86 ? 9.779 4.672 1.484 1.00 95.75 86 SER A CA 1
ATOM 659 C C . SER A 1 86 ? 8.464 5.288 1.965 1.00 95.75 86 SER A C 1
ATOM 661 O O . SER A 1 86 ? 8.333 6.508 2.086 1.00 95.75 86 SER A O 1
ATOM 663 N N . ALA A 1 87 ? 7.482 4.443 2.286 1.00 95.81 87 ALA A N 1
ATOM 664 C CA . ALA A 1 87 ? 6.240 4.890 2.910 1.00 95.81 87 ALA A CA 1
ATOM 665 C C . ALA A 1 87 ? 6.485 5.530 4.286 1.00 95.81 87 ALA A C 1
ATOM 667 O O . ALA A 1 87 ? 5.847 6.534 4.599 1.00 95.81 87 ALA A O 1
ATOM 668 N N . ALA A 1 88 ? 7.425 5.008 5.082 1.00 97.19 88 ALA A N 1
ATOM 669 C CA . ALA A 1 88 ? 7.842 5.631 6.335 1.00 97.19 88 ALA A CA 1
ATOM 670 C C . ALA A 1 88 ? 8.445 7.018 6.092 1.00 97.19 88 ALA A C 1
ATOM 672 O O . ALA A 1 88 ? 8.101 7.957 6.810 1.00 97.19 88 ALA A O 1
ATOM 673 N N . ASP A 1 89 ? 9.295 7.173 5.072 1.00 97.38 89 ASP A N 1
ATOM 674 C CA . ASP A 1 89 ? 9.867 8.480 4.740 1.00 97.38 89 ASP A CA 1
ATOM 675 C C . ASP A 1 89 ? 8.760 9.472 4.369 1.00 97.38 89 ASP A C 1
ATOM 677 O O . ASP A 1 89 ? 8.710 10.573 4.918 1.00 97.38 89 ASP A O 1
ATOM 681 N N . PHE A 1 90 ? 7.823 9.065 3.511 1.00 97.88 90 PHE A N 1
ATOM 682 C CA . PHE A 1 90 ? 6.695 9.900 3.105 1.00 97.88 90 PHE A CA 1
ATOM 683 C C . PHE A 1 90 ? 5.815 10.302 4.290 1.00 97.88 90 PHE A C 1
ATOM 685 O O . PHE A 1 90 ? 5.628 11.488 4.556 1.00 97.88 90 PHE A O 1
ATOM 692 N N . ILE A 1 91 ? 5.329 9.331 5.060 1.00 97.56 91 ILE A N 1
ATOM 693 C CA . ILE A 1 91 ? 4.406 9.564 6.175 1.00 97.56 91 ILE A CA 1
ATOM 694 C C . ILE A 1 91 ? 5.030 10.428 7.275 1.00 97.56 91 ILE A C 1
ATOM 696 O O . ILE A 1 91 ? 4.319 11.215 7.904 1.00 97.56 91 ILE A O 1
ATOM 700 N N . ASN A 1 92 ? 6.345 10.338 7.497 1.00 98.19 92 ASN A N 1
ATOM 701 C CA . ASN A 1 92 ? 7.011 11.124 8.534 1.00 98.19 92 ASN A CA 1
ATOM 702 C C . ASN A 1 92 ? 7.437 12.535 8.085 1.00 98.19 92 ASN A C 1
ATOM 704 O O . ASN A 1 92 ? 7.658 13.379 8.950 1.00 98.19 92 ASN A O 1
ATOM 708 N N . ASN A 1 93 ? 7.499 12.829 6.780 1.00 97.81 93 ASN A N 1
ATOM 709 C CA . ASN A 1 93 ? 8.022 14.112 6.282 1.00 97.81 93 ASN A CA 1
ATOM 710 C C . ASN A 1 93 ? 7.030 14.937 5.441 1.00 97.81 93 ASN A C 1
ATOM 712 O O . ASN A 1 93 ? 7.103 16.164 5.469 1.00 97.81 93 ASN A O 1
ATOM 716 N N . ALA A 1 94 ? 6.091 14.307 4.729 1.00 98.00 94 ALA A N 1
ATOM 717 C CA . ALA A 1 94 ? 5.133 14.995 3.856 1.00 98.00 94 ALA A CA 1
ATOM 718 C C . ALA A 1 94 ? 4.200 15.947 4.628 1.00 98.00 94 ALA A C 1
ATOM 720 O O . ALA A 1 94 ? 3.963 15.773 5.831 1.00 98.00 94 ALA A O 1
ATOM 721 N N . GLY A 1 95 ? 3.657 16.958 3.947 1.00 98.19 95 GLY A N 1
ATOM 722 C CA . GLY A 1 95 ? 2.685 17.886 4.538 1.00 98.19 95 GLY A CA 1
ATOM 723 C C . GLY A 1 95 ? 1.321 17.230 4.792 1.00 98.19 95 GLY A C 1
ATOM 724 O O . GLY A 1 95 ? 0.960 16.267 4.123 1.00 98.19 95 GLY A O 1
ATOM 725 N N . GLU A 1 96 ? 0.520 17.763 5.723 1.00 98.38 96 GLU A N 1
ATOM 726 C CA . GLU A 1 96 ? -0.820 17.212 6.021 1.00 98.38 96 GLU A CA 1
ATOM 727 C C . GLU A 1 96 ? -1.716 17.157 4.775 1.00 98.38 96 GLU A C 1
ATOM 729 O O . GLU A 1 96 ? -2.352 16.139 4.508 1.00 98.38 96 GLU A O 1
ATOM 734 N N . GLN A 1 97 ? -1.727 18.241 3.991 1.00 98.19 97 GLN A N 1
ATOM 735 C CA . GLN A 1 97 ? -2.516 18.338 2.764 1.00 98.19 97 GLN A CA 1
ATOM 736 C C . GLN A 1 97 ? -2.070 17.304 1.723 1.00 98.19 97 GLN A C 1
ATOM 738 O O . GLN A 1 97 ? -2.906 16.616 1.153 1.00 98.19 97 GLN A O 1
ATOM 743 N N . GLU A 1 98 ? -0.761 17.136 1.538 1.00 98.38 98 GLU A N 1
ATOM 744 C CA . GLU A 1 98 ? -0.190 16.155 0.611 1.00 98.38 98 GLU A CA 1
ATOM 745 C C . GLU A 1 98 ? -0.565 14.719 1.004 1.00 98.38 98 GLU A C 1
ATOM 747 O O . GLU A 1 98 ? -0.994 13.932 0.163 1.00 98.38 98 GLU A O 1
ATOM 752 N N . ILE A 1 99 ? -0.478 14.388 2.297 1.00 98.25 99 ILE A N 1
ATOM 753 C CA . ILE A 1 99 ? -0.903 13.082 2.815 1.00 98.25 99 ILE A CA 1
ATOM 754 C C . ILE A 1 99 ? -2.400 12.869 2.557 1.00 98.25 99 ILE A C 1
ATOM 756 O O . ILE A 1 99 ? -2.801 11.797 2.102 1.00 98.25 99 ILE A O 1
ATOM 760 N N . ALA A 1 100 ? -3.235 13.877 2.825 1.00 97.94 100 ALA A N 1
ATOM 761 C CA . ALA A 1 100 ? -4.671 13.792 2.581 1.00 97.94 100 ALA A CA 1
ATOM 762 C C . ALA A 1 100 ? -4.990 13.596 1.090 1.00 97.94 100 ALA A C 1
ATOM 764 O O . ALA A 1 100 ? -5.837 12.768 0.755 1.00 97.94 100 ALA A O 1
ATOM 765 N N . ASP A 1 101 ? -4.301 14.311 0.203 1.00 97.56 101 ASP A N 1
ATOM 766 C CA . ASP A 1 101 ? -4.514 14.231 -1.242 1.00 97.56 101 ASP A CA 1
ATOM 767 C C . ASP A 1 101 ? -4.107 12.864 -1.792 1.00 97.56 101 ASP A C 1
ATOM 769 O O . ASP A 1 101 ? -4.877 12.257 -2.532 1.00 97.56 101 ASP A O 1
ATOM 773 N N . VAL A 1 102 ? -2.967 12.315 -1.358 1.00 96.75 102 VAL A N 1
ATOM 774 C CA . VAL A 1 102 ? -2.535 10.960 -1.737 1.00 96.75 102 VAL A CA 1
ATOM 775 C C . VAL A 1 102 ? -3.545 9.906 -1.279 1.00 96.75 102 VAL A C 1
ATOM 777 O O . VAL A 1 102 ? -3.944 9.052 -2.070 1.00 96.75 102 VAL A O 1
ATOM 780 N N . ILE A 1 103 ? -3.999 9.975 -0.022 1.00 95.38 103 ILE A N 1
ATOM 781 C CA . ILE A 1 103 ? -4.979 9.024 0.527 1.00 95.38 103 ILE A CA 1
ATOM 782 C C . ILE A 1 103 ? -6.320 9.121 -0.210 1.00 95.38 103 ILE A C 1
ATOM 784 O O . ILE A 1 103 ? -6.961 8.102 -0.456 1.00 95.38 103 ILE A O 1
ATOM 788 N N . TYR A 1 104 ? -6.745 10.330 -0.573 1.00 93.31 104 TYR A N 1
ATOM 789 C CA . TYR A 1 104 ? -7.985 10.536 -1.312 1.00 93.31 104 TYR A CA 1
ATOM 790 C C . TYR A 1 104 ? -7.870 10.045 -2.759 1.00 93.31 104 TYR A C 1
ATOM 792 O O . TYR A 1 104 ? -8.674 9.229 -3.192 1.00 93.31 104 TYR A O 1
ATOM 800 N N . GLN A 1 105 ? -6.858 10.513 -3.493 1.00 92.81 105 GLN A N 1
ATOM 801 C CA . GLN A 1 105 ? -6.725 10.294 -4.932 1.00 92.81 105 GLN A CA 1
ATOM 802 C C . GLN A 1 105 ? -6.372 8.849 -5.289 1.00 92.81 105 GLN A C 1
ATOM 804 O O . GLN A 1 105 ? -6.851 8.342 -6.299 1.00 92.81 105 GLN A O 1
ATOM 809 N N . TYR A 1 106 ? -5.516 8.200 -4.497 1.00 89.56 106 TYR A N 1
ATOM 810 C CA . TYR A 1 106 ? -5.064 6.835 -4.780 1.00 89.56 106 TYR A CA 1
ATOM 811 C C . TYR A 1 106 ? -5.762 5.776 -3.923 1.00 89.56 106 TYR A C 1
ATOM 813 O O . TYR A 1 106 ? -5.687 4.594 -4.250 1.00 89.56 106 TYR A O 1
ATOM 821 N N . GLY A 1 107 ? -6.406 6.177 -2.824 1.00 86.38 107 GLY A N 1
ATOM 822 C CA . GLY A 1 107 ? -7.070 5.266 -1.891 1.00 86.38 107 GLY A CA 1
ATOM 823 C C . GLY A 1 107 ? -8.598 5.328 -1.889 1.00 86.38 107 GLY A C 1
ATOM 824 O O . GLY A 1 107 ? -9.201 4.540 -1.163 1.00 86.38 107 GLY A O 1
ATOM 825 N N . ASP A 1 108 ? -9.220 6.253 -2.633 1.00 87.62 108 ASP A N 1
ATOM 826 C CA . ASP A 1 108 ? -10.674 6.506 -2.628 1.00 87.62 108 ASP A CA 1
ATOM 827 C C . ASP A 1 108 ? -11.264 6.656 -1.205 1.00 87.62 108 ASP A C 1
ATOM 829 O O . ASP A 1 108 ? -12.400 6.277 -0.908 1.00 87.62 108 ASP A O 1
ATOM 833 N N . GLU A 1 109 ? -10.479 7.215 -0.276 1.00 87.62 109 GLU A N 1
ATOM 834 C CA . GLU A 1 109 ? -10.835 7.288 1.141 1.00 87.62 109 GLU 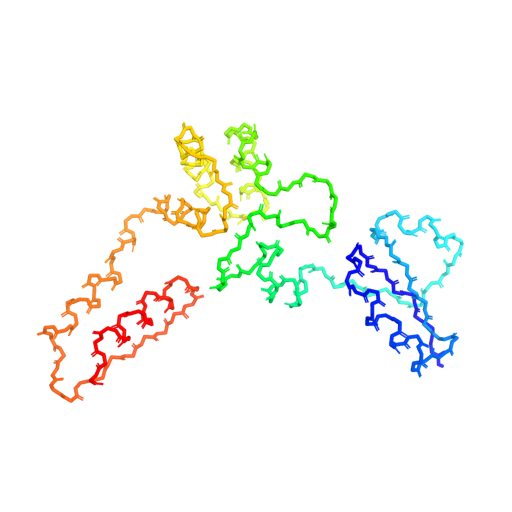A CA 1
ATOM 835 C C . GLU A 1 109 ? -11.381 8.670 1.531 1.00 87.62 109 GLU A C 1
ATOM 837 O O . GLU A 1 109 ? -10.660 9.658 1.672 1.00 87.62 109 GLU A O 1
ATOM 842 N N . THR A 1 110 ? -12.689 8.722 1.788 1.00 89.56 110 THR A N 1
ATOM 843 C CA . THR A 1 110 ? -13.418 9.932 2.210 1.00 89.56 110 THR A CA 1
ATOM 844 C C . THR A 1 110 ? -12.951 10.524 3.546 1.00 89.56 110 THR A C 1
ATOM 846 O O . THR A 1 110 ? -13.110 11.724 3.778 1.00 89.56 110 THR A O 1
ATOM 849 N N . TYR A 1 111 ? -12.350 9.719 4.430 1.00 91.88 111 TYR A N 1
ATOM 850 C CA . TYR A 1 111 ? -11.781 10.174 5.703 1.00 91.88 111 TYR A CA 1
ATOM 851 C C . TYR A 1 111 ? -10.341 10.700 5.578 1.00 91.88 111 TYR A C 1
ATOM 853 O O . TYR A 1 111 ? -9.706 10.957 6.604 1.00 91.88 111 TYR A O 1
ATOM 861 N N . SER A 1 112 ? -9.825 10.895 4.359 1.00 95.12 112 SER A N 1
ATOM 862 C CA . SER A 1 112 ? -8.431 11.262 4.072 1.00 95.12 112 SER A CA 1
ATOM 863 C C . SER A 1 112 ? -7.876 12.391 4.944 1.00 95.12 112 SER A C 1
ATOM 865 O O . SER A 1 112 ? -6.850 12.214 5.594 1.00 95.12 112 SER A O 1
ATOM 867 N N . ARG A 1 113 ? -8.589 13.520 5.053 1.00 96.06 113 ARG A N 1
ATOM 868 C CA . ARG A 1 113 ? -8.175 14.672 5.879 1.00 96.06 113 ARG A CA 1
ATOM 869 C C . ARG A 1 113 ? -8.038 14.311 7.357 1.00 96.06 113 ARG A C 1
ATOM 871 O O . ARG A 1 113 ? -7.096 14.722 8.023 1.00 96.06 113 ARG A O 1
ATOM 878 N N . LYS A 1 114 ? -8.971 13.513 7.882 1.00 95.44 114 LYS A N 1
ATOM 879 C CA . LYS A 1 114 ? -8.944 13.080 9.285 1.00 95.44 114 LYS A CA 1
ATOM 880 C C . LYS A 1 114 ? -7.816 12.081 9.540 1.00 95.44 114 LYS A C 1
ATOM 882 O O . LYS A 1 114 ? -7.197 12.133 10.599 1.00 95.44 114 LYS A O 1
ATOM 887 N N . ILE A 1 115 ? -7.553 11.185 8.588 1.00 96.12 115 ILE A N 1
ATOM 888 C CA . ILE A 1 115 ? -6.416 10.259 8.641 1.00 96.12 115 ILE A CA 1
ATOM 889 C C . ILE A 1 115 ? -5.104 11.045 8.643 1.00 96.12 115 ILE A C 1
ATOM 891 O O . ILE A 1 115 ? -4.281 10.832 9.529 1.00 96.12 115 ILE A O 1
ATOM 895 N N . ALA A 1 116 ? -4.943 11.983 7.706 1.00 97.81 116 ALA A N 1
ATOM 896 C CA . ALA A 1 116 ? -3.756 12.822 7.591 1.00 97.81 116 ALA A CA 1
ATOM 897 C C . ALA A 1 116 ? -3.478 13.585 8.890 1.00 97.81 116 ALA A C 1
ATOM 899 O O . ALA A 1 116 ? -2.379 13.483 9.429 1.00 97.81 116 ALA A O 1
ATOM 900 N N . ARG A 1 117 ? -4.491 14.242 9.471 1.00 97.38 117 ARG A N 1
ATOM 901 C CA . ARG A 1 117 ? -4.342 14.939 10.756 1.00 97.38 117 ARG A CA 1
ATOM 902 C C . ARG A 1 117 ? -3.825 14.020 11.863 1.00 97.38 117 ARG A C 1
ATOM 904 O O . ARG A 1 117 ? -2.905 14.383 12.587 1.00 97.38 117 ARG A O 1
ATOM 911 N N . LYS A 1 118 ? -4.376 12.807 11.976 1.00 96.75 118 LYS A N 1
ATOM 912 C CA . LYS A 1 118 ? -3.934 11.830 12.982 1.00 96.75 118 LYS A CA 1
ATOM 913 C C . LYS A 1 118 ? -2.522 11.305 12.735 1.00 96.75 118 LYS A C 1
ATOM 915 O O . LYS A 1 118 ? -1.806 11.030 13.691 1.00 96.75 118 LYS A O 1
ATOM 920 N N . ILE A 1 119 ? -2.118 11.172 11.475 1.00 97.69 119 ILE A N 1
ATOM 921 C CA . ILE A 1 119 ? -0.735 10.847 11.113 1.00 97.69 119 ILE A CA 1
ATOM 922 C C . ILE A 1 119 ? 0.210 11.947 11.610 1.00 97.69 119 ILE A C 1
ATOM 924 O O . ILE A 1 119 ? 1.221 11.634 12.238 1.00 97.69 119 ILE A O 1
ATOM 928 N N . ILE A 1 120 ? -0.135 13.221 11.381 1.00 98.06 120 ILE A N 1
ATOM 929 C CA . ILE A 1 120 ? 0.649 14.367 11.865 1.00 98.06 120 ILE A CA 1
ATOM 930 C C . ILE A 1 120 ? 0.732 14.368 13.396 1.00 98.06 120 ILE A C 1
ATOM 932 O O . ILE A 1 120 ? 1.825 14.489 13.944 1.00 98.06 120 ILE A O 1
ATOM 936 N N . GLU A 1 121 ? -0.402 14.201 14.0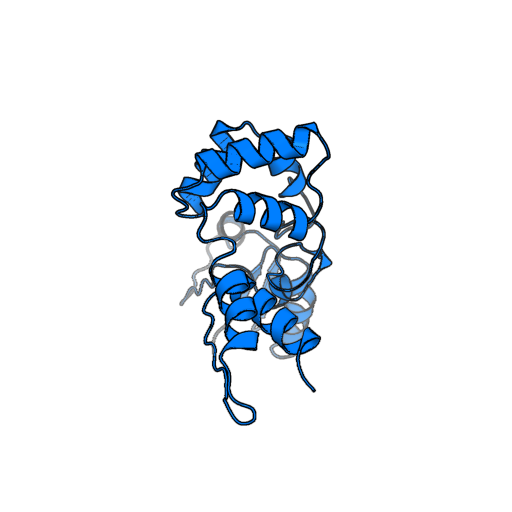80 1.00 97.06 121 GLU A N 1
ATOM 937 C CA . GLU A 1 121 ? -0.464 14.132 15.545 1.00 97.06 121 GLU A CA 1
ATOM 938 C C . GLU A 1 121 ? 0.420 13.004 16.097 1.00 97.06 121 GLU A C 1
ATOM 940 O O . GLU A 1 121 ? 1.186 13.228 17.031 1.00 97.06 121 GLU A O 1
ATOM 945 N N . GLN A 1 122 ? 0.352 11.806 15.505 1.00 96.69 122 GLN A N 1
ATOM 946 C CA . GLN A 1 122 ? 1.147 10.659 15.943 1.00 96.69 122 GLN A CA 1
ATOM 947 C C . GLN A 1 122 ? 2.646 10.896 15.735 1.00 96.69 122 GLN A C 1
ATOM 949 O O . GLN A 1 122 ? 3.424 10.691 16.665 1.00 96.69 122 GLN A O 1
ATOM 954 N N . ARG A 1 123 ? 3.064 11.349 14.544 1.00 96.69 123 ARG A N 1
ATOM 955 C CA . ARG A 1 123 ? 4.495 11.508 14.227 1.00 96.69 123 ARG A CA 1
ATOM 956 C C . ARG A 1 123 ? 5.186 12.618 15.021 1.00 96.69 123 ARG A C 1
ATOM 958 O O . ARG A 1 123 ? 6.406 12.620 15.126 1.00 96.69 123 ARG A O 1
ATOM 965 N N . GLN A 1 124 ? 4.416 13.558 15.578 1.00 96.25 124 GLN A N 1
ATOM 966 C CA . GLN A 1 124 ? 4.926 14.549 16.530 1.00 96.25 124 GLN A CA 1
ATOM 967 C C . GLN A 1 124 ? 5.321 13.924 17.875 1.00 96.25 124 GLN A C 1
ATOM 969 O O . GLN A 1 124 ? 6.143 14.502 18.581 1.00 96.25 124 GLN A O 1
ATOM 974 N N . GLN A 1 125 ? 4.745 12.770 18.228 1.00 95.88 125 GLN A N 1
ATOM 975 C CA . GLN A 1 125 ? 5.069 12.033 19.452 1.00 95.88 125 GLN A CA 1
ATOM 976 C C . GLN A 1 125 ? 6.166 10.999 19.203 1.00 95.88 125 GLN A C 1
ATOM 978 O O . GLN A 1 125 ? 7.160 10.956 19.923 1.00 95.88 125 GLN A O 1
ATOM 983 N N . GLU A 1 126 ? 5.997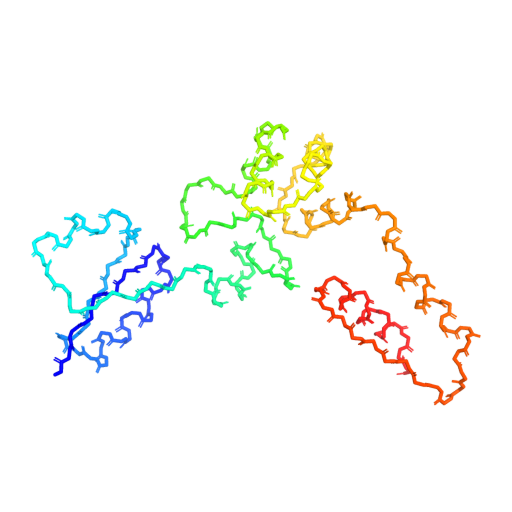 10.175 18.168 1.00 96.44 126 GLU A N 1
ATOM 984 C CA . GLU A 1 126 ? 6.973 9.160 17.777 1.00 96.44 126 GLU A CA 1
ATOM 985 C C . GLU A 1 126 ? 6.907 8.870 16.269 1.00 96.44 126 GLU A C 1
ATOM 987 O O . GLU A 1 126 ? 5.812 8.832 15.700 1.00 96.44 126 GLU A O 1
ATOM 992 N N . PRO A 1 127 ? 8.050 8.621 15.602 1.00 97.75 127 PRO A N 1
ATOM 993 C CA . PRO A 1 127 ? 8.059 8.267 14.188 1.00 97.75 127 PRO A CA 1
ATOM 994 C C . PRO A 1 127 ? 7.225 7.017 13.887 1.00 97.75 127 PRO A C 1
ATOM 996 O O . PRO A 1 127 ? 7.313 5.999 14.575 1.00 97.75 127 PRO A O 1
ATOM 999 N N . ILE A 1 128 ? 6.458 7.064 12.800 1.00 97.75 128 ILE A N 1
ATOM 1000 C CA . ILE A 1 128 ? 5.649 5.931 12.340 1.00 97.75 128 ILE A CA 1
ATOM 1001 C C . ILE A 1 128 ? 6.554 5.007 11.525 1.00 97.75 128 ILE A C 1
ATOM 1003 O O . ILE A 1 128 ? 6.942 5.346 10.407 1.00 97.75 128 ILE A O 1
ATOM 1007 N N . THR A 1 129 ? 6.911 3.853 12.089 1.00 96.62 129 THR A N 1
ATOM 1008 C CA . THR A 1 129 ? 7.936 2.959 11.513 1.00 96.62 129 THR A CA 1
ATOM 1009 C C . THR A 1 129 ? 7.402 1.604 11.058 1.00 96.62 129 THR A C 1
ATOM 1011 O O . THR A 1 129 ? 8.080 0.919 10.291 1.00 96.62 129 THR A O 1
ATOM 1014 N N . SER A 1 130 ? 6.192 1.219 11.474 1.00 94.88 130 SER A N 1
ATOM 1015 C CA . SER A 1 130 ? 5.604 -0.081 11.146 1.00 94.88 130 SER A CA 1
ATOM 1016 C C . SER A 1 130 ? 4.225 0.016 10.501 1.00 94.88 130 SER A C 1
ATOM 1018 O O . SER A 1 130 ? 3.478 0.990 10.657 1.00 94.88 130 SER A O 1
ATOM 1020 N N . THR A 1 131 ? 3.869 -1.047 9.785 1.00 91.94 131 THR A N 1
ATOM 1021 C CA . THR A 1 131 ? 2.548 -1.211 9.175 1.00 91.94 131 THR A CA 1
ATOM 1022 C C . THR A 1 131 ? 1.422 -1.241 10.211 1.00 91.94 131 THR A C 1
ATOM 1024 O O . THR A 1 131 ? 0.359 -0.665 9.976 1.00 91.94 131 THR A O 1
ATOM 1027 N N . SER A 1 132 ? 1.645 -1.850 11.382 1.00 89.56 132 SER A N 1
ATOM 1028 C CA . SER A 1 132 ? 0.648 -1.934 12.454 1.00 89.56 132 SER A CA 1
ATOM 1029 C C . SER A 1 132 ? 0.359 -0.577 13.092 1.00 89.56 132 SER A C 1
ATOM 1031 O O . SER A 1 132 ? -0.805 -0.276 13.374 1.00 89.56 132 SER A O 1
ATOM 1033 N N . MET A 1 133 ? 1.384 0.267 13.259 1.00 93.25 133 MET A N 1
ATOM 1034 C CA . MET A 1 133 ? 1.218 1.639 13.738 1.00 93.25 133 MET A CA 1
ATOM 1035 C C . MET A 1 133 ? 0.335 2.432 12.777 1.00 93.25 133 MET A C 1
ATOM 1037 O O . MET A 1 133 ? -0.692 2.970 13.192 1.00 93.25 133 MET A O 1
ATOM 1041 N N . LEU A 1 134 ? 0.673 2.441 11.481 1.00 93.69 134 LEU A N 1
ATOM 1042 C CA . LEU A 1 134 ? -0.115 3.158 10.478 1.00 93.69 134 LEU A CA 1
ATOM 1043 C C . LEU A 1 134 ? -1.562 2.643 10.414 1.00 93.69 134 LEU A C 1
ATOM 1045 O O . LEU A 1 134 ? -2.505 3.438 10.406 1.00 93.69 134 LEU A O 1
ATOM 1049 N N . ALA A 1 135 ? -1.758 1.323 10.448 1.00 90.06 135 ALA A N 1
ATOM 1050 C CA . ALA A 1 135 ? -3.087 0.720 10.474 1.00 90.06 135 ALA A CA 1
ATOM 1051 C C . ALA A 1 135 ? -3.900 1.147 11.709 1.00 90.06 135 ALA A C 1
ATOM 1053 O O . ALA A 1 135 ? -5.093 1.423 11.587 1.00 90.06 135 ALA A O 1
ATOM 1054 N N . SER A 1 136 ? -3.271 1.245 12.885 1.00 87.00 136 SER A N 1
ATOM 1055 C CA . SER A 1 136 ? -3.917 1.716 14.118 1.00 87.00 136 SER A CA 1
ATOM 1056 C C . SER A 1 136 ? -4.391 3.170 13.996 1.00 87.00 136 SER A C 1
ATOM 1058 O O . SER A 1 136 ? -5.538 3.490 14.327 1.00 87.00 136 SER A O 1
ATOM 1060 N N . ILE A 1 137 ? -3.550 4.043 13.431 1.00 91.12 137 ILE A N 1
ATOM 1061 C CA . ILE A 1 137 ? -3.877 5.455 13.184 1.00 91.12 137 ILE A CA 1
ATOM 1062 C C . ILE A 1 137 ? -5.089 5.563 12.256 1.00 91.12 137 ILE A C 1
ATOM 1064 O O . ILE A 1 137 ? -6.088 6.195 12.618 1.00 91.12 137 ILE A O 1
ATOM 1068 N N . ILE A 1 138 ? -5.034 4.895 11.097 1.00 89.62 138 ILE A N 1
ATOM 1069 C CA . ILE A 1 138 ? -6.129 4.867 10.118 1.00 89.62 138 ILE A CA 1
ATOM 1070 C C . ILE A 1 138 ? -7.395 4.316 10.769 1.00 89.62 138 ILE A C 1
ATOM 1072 O O . ILE A 1 138 ? -8.469 4.900 10.631 1.00 89.62 138 ILE A O 1
ATOM 1076 N N . HIS A 1 139 ? -7.286 3.234 11.534 1.00 82.75 139 HIS A N 1
ATOM 1077 C CA . HIS A 1 139 ? -8.436 2.631 12.186 1.00 82.75 139 HIS A CA 1
ATOM 1078 C C . HIS A 1 139 ? -9.109 3.609 13.156 1.00 82.75 139 HIS A C 1
ATOM 1080 O O . HIS A 1 139 ? -10.320 3.808 13.078 1.00 82.75 139 HIS A O 1
ATOM 1086 N N . SER A 1 140 ? -8.319 4.294 13.987 1.00 81.44 140 SER A N 1
ATOM 1087 C CA . SER A 1 140 ? -8.820 5.295 14.932 1.00 81.44 140 SER A CA 1
ATOM 1088 C C . SER A 1 140 ? -9.428 6.533 14.251 1.00 81.44 140 SER A C 1
ATOM 1090 O O . SER A 1 140 ? -10.127 7.323 14.892 1.00 81.44 140 SER A O 1
ATOM 1092 N N . SER A 1 141 ? -9.127 6.773 12.973 1.00 83.00 141 SER A N 1
ATOM 1093 C CA . SER A 1 141 ? -9.670 7.906 12.217 1.00 83.00 141 SER A CA 1
ATOM 1094 C C . SER A 1 141 ? -11.125 7.676 11.797 1.00 83.00 141 SER A C 1
ATOM 1096 O O . SER A 1 141 ? -11.910 8.627 11.743 1.00 83.00 141 SER A O 1
ATOM 1098 N N . ARG A 1 142 ? -11.528 6.423 11.566 1.00 73.12 142 ARG A N 1
ATOM 1099 C CA . ARG A 1 142 ? -12.911 6.083 11.237 1.00 73.12 142 ARG A CA 1
ATOM 1100 C C . ARG A 1 142 ? -13.748 6.228 12.514 1.00 73.12 142 ARG A C 1
ATOM 1102 O O . ARG A 1 142 ? -13.285 5.929 13.607 1.00 73.12 142 ARG A O 1
ATOM 1109 N N . GLY A 1 143 ? -14.934 6.830 12.400 1.00 61.12 143 GLY A N 1
ATOM 1110 C CA . GLY A 1 143 ? -15.797 7.162 13.544 1.00 61.12 143 GLY A CA 1
ATOM 1111 C C . GLY A 1 143 ? -16.253 5.942 14.374 1.00 61.12 143 GLY A C 1
ATOM 1112 O O . GLY A 1 143 ? -15.821 4.820 14.120 1.00 61.12 143 GLY A O 1
ATOM 1113 N N . PRO A 1 144 ? -17.176 6.127 15.335 1.00 51.69 144 PRO A N 1
ATOM 1114 C CA . PRO A 1 144 ? -17.525 5.172 16.403 1.00 51.69 144 PRO A CA 1
ATOM 1115 C C . PRO A 1 144 ? -18.226 3.864 15.966 1.00 51.69 144 PRO A C 1
ATOM 1117 O O . PRO A 1 144 ? -18.934 3.242 16.750 1.00 51.69 144 PRO A O 1
ATOM 1120 N N . ARG A 1 145 ? -18.027 3.388 14.729 1.00 52.16 145 ARG A N 1
ATOM 1121 C CA . ARG A 1 145 ? -18.223 1.959 14.421 1.00 52.16 145 ARG A CA 1
ATOM 1122 C C . ARG A 1 145 ? -17.165 1.087 15.114 1.00 52.16 145 ARG A C 1
ATOM 1124 O O . ARG A 1 145 ? -17.381 -0.110 15.271 1.00 52.16 145 ARG A O 1
ATOM 1131 N N . GLN A 1 146 ? -16.056 1.686 15.563 1.00 54.78 146 GLN A N 1
ATOM 1132 C CA . GLN A 1 146 ? -15.142 1.079 16.532 1.00 54.78 146 GLN A CA 1
ATOM 1133 C C . GLN A 1 146 ? -15.877 0.732 17.828 1.00 54.78 146 GLN A C 1
ATOM 1135 O O . GLN A 1 146 ? -16.596 1.561 18.378 1.00 54.78 146 GLN A O 1
ATOM 1140 N N . GLY A 1 147 ? -15.698 -0.499 18.300 1.00 59.47 147 GLY A N 1
ATOM 1141 C CA . GLY A 1 147 ? -16.306 -0.987 19.531 1.00 59.47 147 GLY A CA 1
ATOM 1142 C C . GLY A 1 147 ? -17.684 -1.619 19.368 1.00 59.47 147 GLY A C 1
ATOM 1143 O O . GLY A 1 147 ? -18.024 -2.443 20.200 1.00 59.47 147 GLY A O 1
ATOM 1144 N N . GLN A 1 148 ? -18.468 -1.347 18.315 1.00 69.75 148 GLN A N 1
ATOM 1145 C CA . GLN A 1 148 ? -19.791 -1.988 18.188 1.00 69.75 148 GLN A CA 1
ATOM 1146 C C . GLN A 1 148 ? -19.686 -3.504 18.032 1.00 69.75 148 GLN A C 1
ATOM 1148 O O . GLN A 1 148 ? -20.427 -4.233 18.682 1.00 69.75 148 GLN A O 1
ATOM 1153 N N . LEU A 1 149 ? -18.741 -3.983 17.217 1.00 76.94 149 LEU A N 1
ATOM 1154 C CA . LEU A 1 149 ? -18.493 -5.417 17.076 1.00 76.94 149 LEU A CA 1
ATOM 1155 C C . LEU A 1 149 ? -17.966 -6.020 18.382 1.00 76.94 149 LEU A C 1
ATOM 1157 O O . LEU A 1 149 ? -18.453 -7.053 18.814 1.00 76.94 149 LEU A O 1
ATOM 1161 N N . GLU A 1 150 ? -17.011 -5.367 19.041 1.00 81.81 150 GLU A N 1
ATOM 1162 C CA . GLU A 1 150 ? -16.436 -5.839 20.309 1.00 81.81 150 GLU A CA 1
ATOM 1163 C C . GLU A 1 150 ? -17.476 -5.844 21.437 1.00 81.81 150 GLU A C 1
ATOM 1165 O O . GLU A 1 150 ? -17.555 -6.790 22.216 1.00 81.81 150 GLU A O 1
ATOM 1170 N N . GLN A 1 151 ? -18.321 -4.817 21.500 1.00 79.06 151 GLN A N 1
ATOM 1171 C CA . GLN A 1 151 ? -19.425 -4.683 22.442 1.00 79.06 151 GLN A CA 1
ATOM 1172 C C . GLN A 1 151 ? -20.516 -5.715 22.156 1.00 79.06 151 GLN A C 1
ATOM 1174 O O . GLN A 1 151 ? -20.988 -6.361 23.086 1.00 79.06 151 GLN A O 1
ATOM 1179 N N . PHE A 1 152 ? -20.875 -5.927 20.887 1.00 83.00 152 PHE A N 1
ATOM 1180 C CA . PHE A 1 152 ? -21.777 -6.999 20.472 1.00 83.00 152 PHE A CA 1
ATOM 1181 C C . PHE A 1 152 ? -21.231 -8.364 20.898 1.00 83.00 152 PHE A C 1
ATOM 1183 O O . PHE A 1 152 ? -21.920 -9.096 21.600 1.00 83.00 152 PHE A O 1
ATOM 1190 N N . LEU A 1 153 ? -19.974 -8.666 20.565 1.00 86.44 153 LEU A N 1
ATOM 1191 C CA . LEU A 1 153 ? -19.288 -9.903 20.940 1.00 86.44 153 LEU A CA 1
ATOM 1192 C C . LEU A 1 153 ? -19.263 -10.111 22.462 1.00 86.44 153 LEU A C 1
ATOM 1194 O O . LEU A 1 153 ? -19.571 -11.199 22.949 1.00 86.44 153 LEU A O 1
ATOM 1198 N N . ASN A 1 154 ? -18.944 -9.068 23.230 1.00 84.69 154 ASN A N 1
ATOM 1199 C CA . ASN A 1 154 ? -18.957 -9.125 24.690 1.00 84.69 154 ASN A CA 1
ATOM 1200 C C . ASN A 1 154 ? -20.366 -9.349 25.249 1.00 84.69 154 ASN A C 1
ATOM 1202 O O . ASN A 1 154 ? -20.534 -10.157 26.160 1.00 84.69 154 ASN A O 1
ATOM 1206 N N . ASN A 1 155 ? -21.380 -8.700 24.678 1.00 80.06 155 ASN A N 1
ATOM 1207 C CA . ASN A 1 155 ? -22.772 -8.892 25.072 1.00 80.06 155 ASN A CA 1
ATOM 1208 C C . ASN A 1 155 ? -23.283 -10.292 24.705 1.00 80.06 155 ASN A C 1
ATOM 1210 O O . ASN A 1 155 ? -24.047 -10.871 25.477 1.00 80.06 155 ASN A O 1
ATOM 1214 N N . CYS A 1 156 ? -22.827 -10.871 23.586 1.00 82.31 156 CYS A N 1
ATOM 1215 C CA . CYS A 1 156 ? -23.180 -12.229 23.165 1.00 82.31 156 CYS A CA 1
ATOM 1216 C C . CYS A 1 156 ? -22.867 -13.274 24.240 1.00 82.31 156 CYS A C 1
ATOM 1218 O O . CYS A 1 156 ? -23.638 -14.218 24.394 1.00 82.31 156 CYS A O 1
ATOM 1220 N N . LYS A 1 157 ? -21.802 -13.083 25.033 1.00 77.50 157 LYS A N 1
ATOM 1221 C CA . LYS A 1 157 ? -21.445 -13.992 26.136 1.00 77.50 157 LYS A CA 1
ATOM 1222 C C . LYS A 1 157 ? -22.574 -14.170 27.151 1.00 77.50 157 LYS A C 1
ATOM 1224 O O . LYS A 1 157 ? -22.737 -15.253 27.697 1.00 77.50 157 LYS A O 1
ATOM 1229 N N . ASN A 1 158 ? -23.351 -13.115 27.385 1.00 78.31 158 ASN A N 1
ATOM 1230 C CA . ASN A 1 158 ? -24.383 -13.089 28.421 1.00 78.31 158 ASN A CA 1
ATOM 1231 C C . ASN A 1 158 ? -25.746 -13.590 27.927 1.00 78.31 158 ASN A C 1
ATOM 1233 O O . ASN A 1 158 ? -26.644 -13.801 28.737 1.00 78.31 158 ASN A O 1
ATOM 1237 N N . ILE A 1 159 ? -25.921 -13.743 26.612 1.00 80.31 159 ILE A N 1
ATOM 1238 C CA . ILE A 1 159 ? -27.212 -14.093 26.000 1.00 80.31 159 ILE A CA 1
ATOM 1239 C C . ILE A 1 159 ? -27.186 -15.435 25.262 1.00 80.31 159 ILE A C 1
ATOM 1241 O O . ILE A 1 159 ? -28.243 -15.964 24.923 1.00 80.31 159 ILE A O 1
ATOM 1245 N N . LEU A 1 160 ? -26.002 -15.991 24.988 1.00 81.75 160 LEU A N 1
ATOM 1246 C CA . LEU A 1 160 ? -25.877 -17.264 24.290 1.00 81.75 160 LEU A CA 1
ATOM 1247 C C . LEU A 1 160 ? -26.155 -18.422 25.261 1.00 81.75 160 LEU A C 1
ATOM 1249 O O . LEU A 1 160 ? -25.477 -18.573 26.275 1.00 81.75 160 LEU A O 1
ATOM 1253 N N . ALA A 1 161 ? -27.156 -19.248 24.949 1.00 82.31 161 ALA A N 1
ATOM 1254 C CA . ALA A 1 161 ? -27.447 -20.462 25.712 1.00 82.31 161 ALA A CA 1
ATOM 1255 C C . ALA A 1 161 ? -26.261 -21.446 25.677 1.00 82.31 161 ALA A C 1
ATOM 1257 O O . ALA A 1 161 ? -25.433 -21.393 24.770 1.00 82.31 161 ALA A O 1
ATOM 1258 N N . SER A 1 162 ? -26.220 -22.407 26.607 1.00 78.38 162 SER A N 1
ATOM 1259 C CA . SER A 1 162 ? -25.110 -23.369 26.764 1.00 78.38 162 SER A CA 1
ATOM 1260 C C . SER A 1 162 ? -24.772 -24.199 25.514 1.00 78.38 162 SER A C 1
ATOM 1262 O O . SER A 1 162 ? -23.664 -24.712 25.411 1.00 78.38 162 SER A O 1
ATOM 1264 N N . GLN A 1 163 ? -25.702 -24.325 24.563 1.00 84.19 163 GLN A N 1
ATOM 1265 C CA . GLN A 1 163 ? -25.519 -25.012 23.272 1.00 84.19 163 GLN A CA 1
ATOM 1266 C C . GLN A 1 163 ? -25.705 -24.071 22.064 1.00 84.19 163 GLN A C 1
ATOM 1268 O O . GLN A 1 163 ? -25.853 -24.517 20.924 1.00 84.19 163 GLN A O 1
ATOM 1273 N N . GLY A 1 164 ? -25.752 -22.759 22.303 1.00 80.38 164 GLY A N 1
ATOM 1274 C CA . GLY A 1 164 ? -25.898 -21.751 21.260 1.00 80.38 164 GLY A CA 1
ATOM 1275 C C . GLY A 1 164 ? -24.632 -21.630 20.414 1.00 80.38 164 GLY A C 1
ATOM 1276 O O . GLY A 1 164 ? -23.517 -21.803 20.900 1.00 80.38 164 GLY A O 1
ATOM 1277 N N . LYS A 1 165 ? -24.799 -21.319 19.127 1.00 85.50 165 LYS A N 1
ATOM 1278 C CA . LYS A 1 165 ? -23.689 -21.124 18.185 1.00 85.50 165 LYS A CA 1
ATOM 1279 C C . LYS A 1 165 ? -23.651 -19.670 17.731 1.00 85.50 165 LYS A C 1
ATOM 1281 O O . LYS A 1 165 ? -24.676 -19.130 17.328 1.00 85.50 165 LYS A O 1
ATOM 1286 N N . LEU A 1 166 ? -22.466 -19.065 17.761 1.00 84.62 166 LEU A N 1
ATOM 1287 C CA . LEU A 1 166 ? -22.204 -17.738 17.206 1.00 84.62 166 LEU A CA 1
ATOM 1288 C C . LEU A 1 166 ? -21.4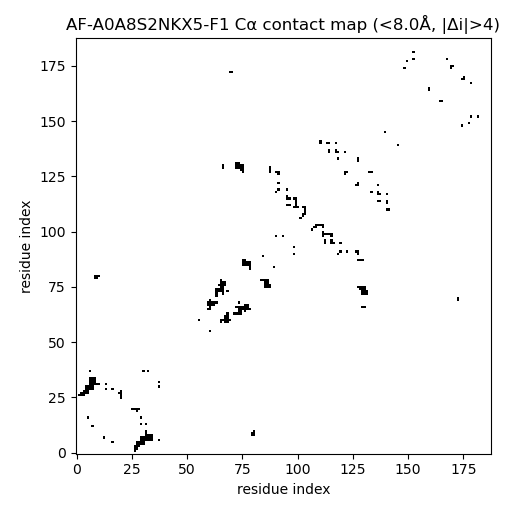45 -17.896 15.884 1.00 84.62 166 LEU A C 1
ATOM 1290 O O . LEU A 1 166 ? -20.349 -18.451 15.869 1.00 84.62 166 LEU A O 1
ATOM 1294 N N . ILE A 1 167 ? -22.032 -17.423 14.783 1.00 87.31 167 ILE A N 1
ATOM 1295 C CA . ILE A 1 167 ? -21.429 -17.449 13.442 1.00 87.31 167 ILE A CA 1
ATOM 1296 C C . ILE A 1 167 ? -21.267 -16.005 12.976 1.00 87.31 167 ILE A C 1
ATOM 1298 O O . ILE A 1 167 ? -22.222 -15.232 13.025 1.00 87.31 167 ILE A O 1
ATOM 1302 N N . ILE A 1 168 ? -20.063 -15.644 12.532 1.00 83.12 168 ILE A N 1
ATOM 1303 C CA . ILE A 1 168 ? -19.735 -14.296 12.061 1.00 83.12 168 ILE A CA 1
ATOM 1304 C C . ILE A 1 168 ? -19.014 -14.415 10.724 1.00 83.12 168 ILE A C 1
ATOM 1306 O O . ILE A 1 168 ? -18.061 -15.182 10.601 1.00 83.12 168 ILE A O 1
ATOM 1310 N N . VAL A 1 169 ? -19.478 -13.652 9.736 1.00 76.31 169 VAL A N 1
ATOM 1311 C CA . VAL A 1 169 ? -18.832 -13.510 8.430 1.00 76.31 169 VAL A CA 1
ATOM 1312 C C . VAL A 1 169 ? -18.253 -12.105 8.363 1.00 76.31 169 VAL A C 1
ATOM 1314 O O . VAL A 1 169 ? -18.994 -11.129 8.437 1.00 76.31 169 VAL A O 1
ATOM 1317 N N . SER A 1 170 ? -16.932 -12.012 8.264 1.00 71.31 170 SER A N 1
ATOM 1318 C CA . SER A 1 170 ? -16.203 -10.750 8.141 1.00 71.31 170 SER A CA 1
ATOM 1319 C C . SER A 1 170 ? -15.718 -10.549 6.717 1.00 71.31 170 SER A C 1
ATOM 1321 O O . SER A 1 170 ? -15.210 -11.490 6.105 1.00 71.31 170 SER A O 1
ATOM 1323 N N . PHE A 1 171 ? -15.785 -9.315 6.228 1.00 66.19 171 PHE A N 1
ATOM 1324 C CA . PHE A 1 171 ? -15.293 -8.963 4.891 1.00 66.19 171 PHE A CA 1
ATOM 1325 C C . PHE A 1 171 ? -14.013 -8.126 4.937 1.00 66.19 171 PHE A C 1
ATOM 1327 O O . PHE A 1 171 ? -13.433 -7.842 3.892 1.00 66.19 171 PHE A O 1
ATOM 1334 N N . HIS A 1 172 ? -13.543 -7.748 6.131 1.00 65.56 172 HIS A N 1
ATOM 1335 C CA . HIS A 1 172 ? -12.305 -6.994 6.287 1.00 65.56 172 HIS A CA 1
ATOM 1336 C C . HIS A 1 172 ? -11.355 -7.608 7.327 1.00 65.56 172 HIS A C 1
ATOM 1338 O O . HIS A 1 172 ? -11.773 -8.088 8.381 1.00 65.56 172 HIS A O 1
ATOM 1344 N N . SER A 1 173 ? -10.044 -7.534 7.067 1.00 60.38 173 SER A N 1
ATOM 1345 C CA . SER A 1 173 ? -8.997 -8.209 7.862 1.00 60.38 173 SER A CA 1
ATOM 1346 C C . SER A 1 173 ? -9.025 -7.855 9.351 1.00 60.38 173 SER A C 1
ATOM 1348 O O . SER A 1 173 ? -8.674 -8.657 10.211 1.00 60.38 173 SER A O 1
ATOM 1350 N N . LEU A 1 174 ? -9.460 -6.640 9.682 1.00 65.44 174 LEU A N 1
ATOM 1351 C CA . LEU A 1 174 ? -9.577 -6.208 11.069 1.00 65.44 174 LEU A CA 1
ATOM 1352 C C . LEU A 1 174 ? -10.760 -6.839 11.832 1.00 65.44 174 LEU A C 1
ATOM 1354 O O . LEU A 1 174 ? -10.589 -7.193 12.993 1.00 65.44 174 LEU A O 1
ATOM 1358 N N . GLU A 1 175 ? -11.929 -6.982 11.201 1.00 75.50 175 GLU A N 1
ATOM 1359 C CA . GLU A 1 175 ? -13.121 -7.644 11.751 1.00 75.50 175 GLU A CA 1
ATOM 1360 C C . GLU A 1 175 ? -12.738 -9.088 12.049 1.00 75.50 175 GLU A C 1
ATOM 1362 O O . GLU A 1 175 ? -12.923 -9.565 13.163 1.00 75.50 175 GLU A O 1
ATOM 1367 N N . ASP A 1 176 ? -12.101 -9.733 11.069 1.00 79.19 176 ASP A N 1
ATOM 1368 C CA . ASP A 1 176 ? -11.582 -11.089 11.180 1.00 79.19 176 ASP A CA 1
ATOM 1369 C C . ASP A 1 176 ? -10.609 -11.222 12.363 1.00 79.19 176 ASP A C 1
ATOM 1371 O O . ASP A 1 176 ? -10.751 -12.121 13.191 1.00 79.19 176 ASP A O 1
ATOM 1375 N N . ARG A 1 177 ? -9.669 -10.279 12.524 1.00 78.94 177 ARG A N 1
ATOM 1376 C CA . ARG A 1 177 ? -8.742 -10.258 13.668 1.00 78.94 177 ARG A CA 1
ATOM 1377 C C . ARG A 1 177 ? -9.463 -10.108 15.013 1.00 78.94 177 ARG A C 1
ATOM 1379 O O . ARG A 1 177 ? -9.122 -10.828 15.951 1.00 78.94 177 ARG A O 1
ATOM 1386 N N . ILE A 1 178 ? -10.439 -9.204 15.121 1.00 82.12 178 ILE A N 1
ATOM 1387 C CA . ILE A 1 178 ? -11.238 -8.994 16.344 1.00 82.12 178 ILE A CA 1
ATOM 1388 C C . ILE A 1 178 ? -12.013 -10.270 16.697 1.00 82.12 178 ILE A C 1
ATOM 1390 O O . ILE A 1 178 ? -11.925 -10.758 17.825 1.00 82.12 178 ILE A O 1
ATOM 1394 N N . VAL A 1 179 ? -12.709 -10.855 15.719 1.00 85.88 179 VAL A N 1
ATOM 1395 C CA . VAL A 1 179 ? -13.504 -12.082 15.872 1.00 85.88 179 VAL A CA 1
ATOM 1396 C C . VAL A 1 179 ? -12.618 -13.268 16.257 1.00 85.88 179 VAL A C 1
ATOM 1398 O O . VAL A 1 179 ? -12.934 -13.998 17.196 1.00 85.88 179 VAL A O 1
ATOM 1401 N N . LYS A 1 180 ? -11.464 -13.437 15.600 1.00 87.44 180 LYS A N 1
ATOM 1402 C CA . LYS A 1 180 ? -10.491 -14.493 15.926 1.00 87.44 180 LYS A CA 1
ATOM 1403 C C . LYS A 1 180 ? -9.945 -14.355 17.341 1.00 87.44 180 LYS A C 1
ATOM 1405 O O . LYS A 1 180 ? -9.857 -15.356 18.047 1.00 87.44 180 LYS A O 1
ATOM 1410 N N . ASN A 1 181 ? -9.579 -13.146 17.763 1.00 87.38 181 ASN A N 1
ATOM 1411 C CA . ASN A 1 181 ? -9.080 -12.910 19.118 1.00 87.38 181 ASN A CA 1
ATOM 1412 C C . ASN A 1 181 ? -10.161 -13.185 20.169 1.00 87.38 181 ASN A C 1
ATOM 1414 O O . ASN A 1 181 ? -9.871 -13.816 21.184 1.00 87.38 181 ASN A O 1
ATOM 1418 N N . PHE A 1 182 ? -11.406 -12.784 19.902 1.00 89.25 182 PHE A N 1
ATOM 1419 C CA . PHE A 1 182 ? -12.544 -13.110 20.755 1.00 89.25 182 PHE A CA 1
ATOM 1420 C C . PHE A 1 182 ? -12.731 -14.624 20.894 1.00 89.25 182 PHE A C 1
ATOM 1422 O O . PHE A 1 182 ? -12.777 -15.121 22.018 1.00 89.25 182 PHE A O 1
ATOM 1429 N N . PHE A 1 183 ? -12.778 -15.372 19.788 1.00 90.00 183 PHE A N 1
ATOM 1430 C CA . PHE A 1 183 ? -12.934 -16.826 19.857 1.00 90.00 183 PHE A CA 1
ATOM 1431 C C . PHE A 1 183 ? -11.745 -17.503 20.538 1.00 90.00 183 PHE A C 1
ATOM 1433 O O . PHE A 1 183 ? -11.961 -18.363 21.376 1.00 90.00 183 PHE A O 1
ATOM 1440 N N . LYS A 1 184 ? -10.500 -17.089 20.276 1.00 89.38 184 LYS A N 1
ATOM 1441 C CA . LYS A 1 184 ? -9.323 -17.647 20.969 1.00 89.38 184 LYS A CA 1
ATOM 1442 C C . LYS A 1 184 ? -9.373 -17.453 22.484 1.00 89.38 184 LYS A C 1
ATOM 1444 O O . LYS A 1 184 ? -8.953 -18.337 23.215 1.00 89.38 184 LYS A O 1
ATOM 1449 N N . ALA A 1 185 ? -9.861 -16.304 22.945 1.00 85.62 185 ALA A N 1
ATOM 1450 C CA . ALA A 1 185 ? -9.933 -15.989 24.369 1.00 85.62 185 ALA A CA 1
ATOM 1451 C C . ALA A 1 185 ? -11.139 -16.623 25.089 1.00 85.62 185 ALA A C 1
ATOM 1453 O O . ALA A 1 185 ? -11.197 -16.565 26.312 1.00 85.62 185 ALA A O 1
ATOM 1454 N N . ASN A 1 186 ? -12.125 -17.154 24.354 1.00 78.50 186 ASN A N 1
ATOM 1455 C CA . ASN A 1 186 ? -13.392 -17.645 24.918 1.00 78.50 186 ASN A CA 1
ATOM 1456 C C . ASN A 1 186 ? -13.798 -19.033 24.390 1.00 78.50 186 ASN A C 1
ATOM 1458 O O . ASN A 1 186 ? -14.904 -19.490 24.673 1.00 78.50 186 ASN A O 1
ATOM 1462 N N . ALA A 1 187 ? -12.944 -19.687 23.602 1.00 69.25 187 ALA A N 1
ATOM 1463 C CA . ALA A 1 187 ? -13.105 -21.088 23.255 1.00 69.25 187 ALA A CA 1
ATOM 1464 C C . ALA A 1 187 ? -12.871 -21.942 24.516 1.00 69.25 187 ALA A C 1
ATOM 1466 O O . ALA A 1 187 ? -12.007 -21.580 25.319 1.00 69.25 187 ALA A O 1
ATOM 1467 N N . PRO A 1 188 ? -13.655 -23.016 24.708 1.00 58.91 188 PRO A N 1
ATOM 1468 C CA . PRO A 1 188 ? -13.466 -23.949 25.815 1.00 58.91 188 PRO A CA 1
ATOM 1469 C C . PRO A 1 188 ? -12.106 -24.654 25.767 1.00 58.91 188 PRO A C 1
ATOM 1471 O O . PRO A 1 188 ? -11.549 -24.810 24.654 1.00 58.91 188 PRO A O 1
#

pLDDT: mean 84.71, std 10.73, range [51.69, 98.38]

Foldseek 3Di:
DAADEAEEQAPVCVVVQVVVCVVPPPRYHYDNDDPVVVVVVCPPDDDPDDDDDDDDDVVCCPDQACQNDPADKYWQAVDSHPDDAGNLNCLLDPDLVVQLCCCCVVVVDPLSSLLSVLSVVVSVVPRDTMSVSSVVSVVVSDPPVPCPLVVVLVVCVVVAPPPRDDDDDDPGPVSVVSVVVSCVVPPD

Secondary structure (DSSP, 8-state):
---EEEEES-GGGHHHHHHHHHHSTTTEEEEES-HHHHHHHTTT---S------S--HHHHH-GGGT--SSS--BS---SSSSS--HHHHHHHS-HHHHHHHHHHHH--TTHHHHHHHHHHHHTTS---BHHHHHHHHHHHS-TTTTHHHHHHHHHHHH--TT-------SSHHHHHHHHHHHHHH--

Solvent-accessible surface area (backbone atoms only — not comparable to full-atom values): 11334 Å² total; per-residue (Å²): 139,84,74,47,79,46,71,42,56,42,75,78,52,50,64,60,48,50,51,51,28,67,78,35,70,94,35,47,47,77,44,85,32,53,72,80,69,40,55,70,75,53,59,89,68,84,72,99,72,88,87,84,89,85,83,81,55,70,71,46,41,70,31,38,79,41,27,53,28,90,87,51,69,26,41,28,31,61,50,73,44,99,69,82,85,30,49,28,54,45,70,66,66,58,53,56,67,56,47,13,48,51,36,30,76,78,59,76,36,90,58,18,62,53,33,22,51,48,47,54,59,46,44,75,76,47,77,58,55,32,39,55,55,51,50,49,49,49,55,69,47,51,64,81,70,65,57,52,64,59,49,49,57,59,52,45,68,79,71,54,53,101,84,58,84,89,84,85,90,63,93,47,72,64,54,44,51,54,53,50,52,52,48,69,75,66,57,133